Protein AF-A8WJY7-F1 (afdb_monomer_lite)

Foldseek 3Di:
DPPLDAAEFAWEDFQFPPDPDFTKGFLVVLLVVLQVQCVSVVNHDDNVPPVSVVSVVVQDPVDPFKTFIDGPVVSVVVCVVSVGDCVSYDYDYQPQQVVQLQCCLWQNQFRWDADPVRFIWAQLLRLLRNLCVLQQPQAQLPDDDAPPDPCLSVVLLVLSLVSSLVSVPDDSRMIGGPVVSVVSSVVSCVSGCPRNVDDDPLNCQQPSVGTQQDKDAPVNLVCRCVVSVFDDDDQLDPPVVDDCRIDRSLVSNLRSSLSSLCSSCVPPPDPSSLVSLLSNQSRSLSNDDPLCSVSSSVVSVCVSVVPPDDHDDPVVSPPPPDPVVVVVVVVVVVVVVVVVVVVVPDDDDDPVVVVVVVVVVVVVD

Structure (mmCIF, N/CA/C/O backbone):
data_AF-A8WJY7-F1
#
_entry.id   AF-A8WJY7-F1
#
loop_
_atom_site.group_PDB
_atom_site.id
_atom_site.type_symbol
_atom_site.label_atom_id
_atom_site.label_alt_id
_atom_site.label_comp_id
_atom_site.label_asym_id
_atom_site.label_entity_id
_atom_site.label_seq_id
_atom_site.pdbx_PDB_ins_code
_atom_site.Cartn_x
_atom_site.Cartn_y
_atom_site.Cartn_z
_atom_site.occupancy
_atom_site.B_iso_or_equiv
_atom_site.auth_seq_id
_atom_site.auth_comp_id
_atom_site.auth_asym_id
_atom_site.auth_atom_id
_atom_site.pdbx_PDB_model_num
ATOM 1 N N . MET A 1 1 ? -25.663 -19.794 33.553 1.00 38.78 1 MET A N 1
ATOM 2 C CA . MET A 1 1 ? -24.444 -19.077 33.130 1.00 38.78 1 MET A CA 1
ATOM 3 C C . MET A 1 1 ? -24.835 -18.116 32.029 1.00 38.78 1 MET A C 1
ATOM 5 O O . MET A 1 1 ? -25.273 -18.578 30.984 1.00 38.78 1 MET A O 1
ATOM 9 N N . ARG A 1 2 ? -24.767 -16.804 32.268 1.00 42.84 2 ARG A N 1
ATOM 10 C CA . ARG A 1 2 ? -24.723 -15.842 31.162 1.00 42.84 2 ARG A CA 1
ATOM 11 C C . ARG A 1 2 ? -23.282 -15.868 30.669 1.00 42.84 2 ARG A C 1
ATOM 13 O O . ARG A 1 2 ? -22.387 -15.645 31.474 1.00 42.84 2 ARG A O 1
ATOM 20 N N . TYR A 1 3 ? -23.063 -16.223 29.409 1.00 46.47 3 TYR A N 1
ATOM 21 C CA . TYR A 1 3 ? -21.778 -15.949 28.779 1.00 46.47 3 TYR A CA 1
ATOM 22 C C . TYR A 1 3 ? -21.653 -14.427 28.713 1.00 46.47 3 TYR A C 1
ATOM 24 O O . TYR A 1 3 ? -22.431 -13.778 28.012 1.00 46.47 3 TYR A O 1
ATOM 32 N N . GLU A 1 4 ? -20.742 -13.853 29.495 1.00 61.97 4 GLU A N 1
ATOM 33 C CA . GLU A 1 4 ? -20.313 -12.476 29.274 1.00 61.97 4 GLU A CA 1
ATOM 34 C C . GLU A 1 4 ? -19.690 -12.446 27.879 1.00 61.97 4 GLU A C 1
ATOM 36 O O . GLU A 1 4 ? -18.673 -13.085 27.620 1.00 61.97 4 GLU A O 1
ATOM 41 N N . SER A 1 5 ? -20.396 -11.828 26.935 1.00 70.38 5 SER A N 1
ATOM 42 C CA . SER A 1 5 ? -19.951 -11.771 25.546 1.00 70.38 5 SER A CA 1
ATOM 43 C C . SER A 1 5 ? -18.831 -10.744 25.477 1.00 70.38 5 SER A C 1
ATOM 45 O O . SER A 1 5 ? -19.055 -9.575 25.771 1.00 70.38 5 SER A O 1
ATOM 47 N N . GLN A 1 6 ? -17.616 -11.180 25.174 1.00 84.44 6 GLN A N 1
ATOM 48 C CA . GLN A 1 6 ? -16.480 -10.278 25.023 1.00 84.44 6 GLN A CA 1
ATOM 49 C C . GLN A 1 6 ? -16.642 -9.471 23.729 1.00 84.44 6 GLN A C 1
ATOM 51 O O . GLN A 1 6 ? -17.036 -10.030 22.703 1.00 84.44 6 GLN A O 1
ATOM 56 N N . ILE A 1 7 ? -16.386 -8.162 23.780 1.00 92.00 7 ILE A N 1
ATOM 57 C CA . ILE A 1 7 ? -16.504 -7.289 22.608 1.00 92.00 7 ILE A CA 1
ATOM 58 C C . ILE A 1 7 ? -15.144 -7.218 21.929 1.00 92.00 7 ILE A C 1
ATOM 60 O O . ILE A 1 7 ? -14.157 -6.807 22.536 1.00 92.00 7 ILE A O 1
ATOM 64 N N . TYR A 1 8 ? -15.095 -7.618 20.663 1.00 93.12 8 TYR A N 1
ATOM 65 C CA . TYR A 1 8 ? -13.870 -7.611 19.874 1.00 93.12 8 TYR A CA 1
ATOM 66 C C . TYR A 1 8 ? -13.799 -6.364 19.006 1.00 93.12 8 TYR A C 1
ATOM 68 O O . TYR A 1 8 ? -14.781 -5.985 18.369 1.00 93.12 8 TYR A O 1
ATOM 76 N N . VAL A 1 9 ? -12.621 -5.752 18.970 1.00 95.12 9 VAL A N 1
ATOM 77 C CA . VAL A 1 9 ? -12.321 -4.584 18.144 1.00 95.12 9 VAL A CA 1
ATOM 78 C C . VAL A 1 9 ? -11.095 -4.924 17.329 1.00 95.12 9 VAL A C 1
ATOM 80 O O . VAL A 1 9 ? -10.050 -5.255 17.887 1.00 95.12 9 VAL A O 1
ATOM 83 N N . ARG A 1 10 ? -11.220 -4.903 16.008 1.00 95.06 10 ARG A N 1
ATOM 84 C CA . ARG A 1 10 ? -10.067 -5.166 15.152 1.00 95.06 10 ARG A CA 1
ATOM 85 C C . ARG A 1 10 ? -9.176 -3.932 15.082 1.00 95.06 10 ARG A C 1
ATOM 87 O O . ARG A 1 10 ? -9.652 -2.801 15.127 1.00 95.06 10 ARG A O 1
ATOM 94 N N . SER A 1 11 ? -7.882 -4.171 14.970 1.00 95.31 11 SER A N 1
ATOM 95 C CA . SER A 1 11 ? -6.856 -3.154 14.818 1.00 95.31 11 SER A CA 1
ATOM 96 C C . SER A 1 11 ? -6.040 -3.443 13.570 1.00 95.31 11 SER A C 1
ATOM 98 O O . SER A 1 11 ? -5.694 -4.585 13.271 1.00 95.31 11 SER A O 1
ATOM 100 N N . ILE A 1 12 ? -5.757 -2.388 12.827 1.00 94.44 12 ILE A N 1
ATOM 101 C CA . ILE A 1 12 ? -5.074 -2.441 11.545 1.00 94.44 12 ILE A CA 1
ATOM 102 C C . ILE A 1 12 ? -3.626 -2.040 11.792 1.00 94.44 12 ILE A C 1
ATOM 104 O O . ILE A 1 12 ? -3.402 -0.963 12.353 1.00 94.44 12 ILE A O 1
ATOM 108 N N . PRO A 1 13 ? -2.645 -2.856 11.391 1.00 91.44 13 PRO A N 1
ATOM 109 C CA . PRO A 1 13 ? -1.246 -2.473 11.476 1.00 91.44 13 PRO A CA 1
ATOM 110 C C . PRO A 1 13 ? -0.954 -1.161 10.749 1.00 91.44 13 PRO A C 1
ATOM 112 O O . PRO A 1 13 ? -1.630 -0.792 9.786 1.00 91.44 13 PRO A O 1
ATOM 115 N N . ALA A 1 14 ? 0.065 -0.442 11.212 1.00 87.19 14 ALA A N 1
ATOM 116 C CA . ALA A 1 14 ? 0.508 0.767 10.539 1.00 87.19 14 ALA A CA 1
ATOM 117 C C . ALA A 1 14 ? 0.949 0.480 9.093 1.00 87.19 14 ALA A C 1
ATOM 119 O O . ALA A 1 14 ? 1.501 -0.578 8.789 1.00 87.19 14 ALA A O 1
ATOM 120 N N . ALA A 1 15 ? 0.730 1.461 8.216 1.00 84.19 15 ALA A N 1
ATOM 121 C CA . ALA A 1 15 ? 1.002 1.351 6.785 1.00 84.19 15 ALA A CA 1
ATOM 122 C C . ALA A 1 15 ? 2.447 0.933 6.442 1.00 84.19 15 ALA A C 1
ATOM 124 O O . ALA A 1 15 ? 2.620 0.053 5.592 1.00 84.19 15 ALA A O 1
ATOM 125 N N . PRO A 1 16 ? 3.501 1.514 7.060 1.00 85.31 16 PRO A N 1
ATOM 126 C CA . PRO A 1 16 ? 4.849 1.175 6.656 1.00 85.31 16 PRO A CA 1
ATOM 127 C C . PRO A 1 16 ? 5.277 -0.186 7.222 1.00 85.31 16 PRO A C 1
ATOM 129 O O . PRO A 1 16 ? 5.144 -0.470 8.418 1.00 85.31 16 PRO A O 1
ATOM 132 N N . ALA A 1 17 ? 5.857 -1.010 6.350 1.00 80.19 17 ALA A N 1
ATOM 133 C CA . ALA A 1 17 ? 6.407 -2.316 6.675 1.00 80.19 17 ALA A CA 1
ATOM 134 C C . ALA A 1 17 ? 7.438 -2.220 7.802 1.00 80.19 17 ALA A C 1
ATOM 136 O O . ALA A 1 17 ? 8.261 -1.305 7.816 1.00 80.19 17 ALA A O 1
ATOM 137 N N . CYS A 1 18 ? 7.443 -3.227 8.678 1.00 72.38 18 CYS A N 1
ATOM 138 C CA . CYS A 1 18 ? 8.463 -3.416 9.716 1.00 72.38 18 CYS A CA 1
ATOM 139 C C . CYS A 1 18 ? 8.630 -2.225 10.670 1.00 72.38 18 CYS A C 1
ATOM 141 O O . CYS A 1 18 ? 9.711 -2.016 11.216 1.00 72.38 18 CYS A O 1
ATOM 143 N N . THR A 1 19 ? 7.560 -1.460 10.888 1.00 78.69 19 THR A N 1
ATOM 144 C CA . THR A 1 19 ? 7.549 -0.371 11.864 1.00 78.69 19 THR A CA 1
ATOM 145 C C . THR A 1 19 ? 6.924 -0.800 13.183 1.00 78.69 19 THR A C 1
ATOM 147 O O . THR A 1 19 ? 6.103 -1.711 13.234 1.00 78.69 19 THR A O 1
ATOM 150 N N . ASN A 1 20 ? 7.307 -0.099 14.251 1.00 77.94 20 ASN A N 1
ATOM 151 C CA . ASN A 1 20 ? 6.684 -0.208 15.573 1.00 77.94 20 ASN A CA 1
ATOM 152 C C . ASN A 1 20 ? 5.628 0.891 15.785 1.00 77.94 20 ASN A C 1
ATOM 154 O O . ASN A 1 20 ? 5.368 1.286 16.920 1.00 77.94 20 ASN A O 1
ATOM 158 N N . LEU A 1 21 ? 5.097 1.460 14.698 1.00 86.50 21 LEU A N 1
ATOM 159 C CA . LEU A 1 21 ? 4.038 2.459 14.778 1.00 86.50 21 LEU A CA 1
ATOM 160 C C . LEU A 1 21 ? 2.753 1.808 15.301 1.00 86.50 21 LEU A C 1
ATOM 162 O O . LEU A 1 21 ? 2.506 0.627 15.064 1.00 86.50 21 LEU A O 1
ATOM 166 N N . GLU A 1 22 ? 1.943 2.587 16.019 1.00 90.44 22 GLU A N 1
ATOM 167 C CA . GLU A 1 22 ? 0.709 2.078 16.617 1.00 90.44 22 GLU A CA 1
ATOM 168 C C . GLU A 1 22 ? -0.281 1.585 15.556 1.00 90.44 22 GLU A C 1
ATOM 170 O O . GLU A 1 22 ? -0.488 2.225 14.519 1.00 90.44 22 GLU A O 1
ATOM 175 N N . ASN A 1 23 ? -0.955 0.476 15.870 1.00 93.81 23 ASN A N 1
ATOM 176 C CA . ASN A 1 23 ? -2.109 0.028 15.103 1.00 93.81 23 ASN A CA 1
ATOM 177 C C . ASN A 1 23 ? -3.239 1.066 15.170 1.00 93.81 23 ASN A C 1
ATOM 179 O O . ASN A 1 23 ? -3.301 1.923 16.058 1.00 93.81 23 ASN A O 1
ATOM 183 N N . ARG A 1 24 ? -4.169 0.957 14.225 1.00 94.81 24 ARG A N 1
ATOM 184 C CA . ARG A 1 24 ? -5.273 1.897 14.045 1.00 94.81 24 ARG A CA 1
ATOM 185 C C . ARG A 1 24 ? -6.622 1.203 14.136 1.00 94.81 24 ARG A C 1
ATOM 187 O O . ARG A 1 24 ? -6.748 0.039 13.772 1.00 94.81 24 ARG A O 1
ATOM 194 N N . ILE A 1 25 ? -7.635 1.932 14.587 1.00 96.81 25 ILE A N 1
ATOM 195 C CA . ILE A 1 25 ? -9.028 1.474 14.657 1.00 96.81 25 ILE A CA 1
ATOM 196 C C . ILE A 1 25 ? -9.895 2.470 13.887 1.00 96.81 25 ILE A C 1
ATOM 198 O O . ILE A 1 25 ? -9.690 3.683 13.996 1.00 96.81 25 ILE A O 1
ATOM 202 N N . PHE A 1 26 ? -10.855 1.983 13.097 1.00 97.06 26 PHE A N 1
ATOM 203 C CA . PHE A 1 26 ? -11.777 2.863 12.379 1.00 97.06 26 PHE A CA 1
ATOM 204 C C . PHE A 1 26 ? -12.662 3.637 13.345 1.00 97.06 26 PHE A C 1
ATOM 206 O O . PHE A 1 26 ? -13.231 3.078 14.282 1.00 97.06 26 PHE A O 1
ATOM 213 N N . THR A 1 27 ? -12.835 4.929 13.087 1.00 96.88 27 THR A N 1
ATOM 214 C CA . THR A 1 27 ? -13.661 5.773 13.957 1.00 96.88 27 THR A CA 1
ATOM 215 C C . THR A 1 27 ? -15.122 5.338 13.979 1.00 96.88 27 THR A C 1
ATOM 217 O O . THR A 1 27 ? -15.779 5.430 15.010 1.00 96.88 27 THR A O 1
ATOM 220 N N . GLU A 1 28 ? -15.628 4.816 12.867 1.00 95.19 28 GLU A N 1
ATOM 221 C CA . GLU A 1 28 ? -16.980 4.293 12.723 1.00 95.19 28 GLU A CA 1
ATOM 222 C C . GLU A 1 28 ? -17.195 3.077 13.628 1.00 95.19 28 GLU A C 1
ATOM 224 O O . GLU A 1 28 ? -18.189 3.029 14.349 1.00 95.19 28 GLU A O 1
ATOM 229 N N . GLU A 1 29 ? -16.223 2.162 13.689 1.00 95.31 29 GLU A N 1
ATOM 230 C CA . GLU A 1 29 ? -16.266 1.018 14.606 1.00 95.31 29 GLU A CA 1
ATOM 231 C C . GLU A 1 29 ? -16.254 1.501 16.059 1.00 95.31 29 GLU A C 1
ATOM 233 O O . GLU A 1 29 ? -17.074 1.063 16.863 1.00 95.31 29 GLU A O 1
ATOM 238 N N . VAL A 1 30 ? -15.396 2.469 16.401 1.00 96.38 30 VAL A N 1
ATOM 239 C CA . VAL A 1 30 ? -15.356 3.059 17.752 1.00 96.38 30 VAL A CA 1
ATOM 240 C C . VAL A 1 30 ? -16.718 3.640 18.147 1.00 96.38 30 VAL A C 1
ATOM 242 O O . VAL A 1 30 ? -17.209 3.384 19.249 1.00 96.38 30 VAL A O 1
ATOM 245 N N . LEU A 1 31 ? -17.359 4.387 17.243 1.00 95.44 31 LEU A N 1
ATOM 246 C CA . LEU A 1 31 ? -18.683 4.976 17.462 1.00 95.44 31 LEU A CA 1
ATOM 247 C C . LEU A 1 31 ? -19.788 3.925 17.640 1.00 95.44 31 LEU A C 1
ATOM 249 O O . LEU A 1 31 ? -20.762 4.193 18.347 1.00 95.44 31 LEU A O 1
ATOM 253 N N . GLU A 1 32 ? -19.659 2.759 17.010 1.00 94.12 32 GLU A N 1
ATOM 254 C CA . GLU A 1 32 ? -20.581 1.629 17.166 1.00 94.12 32 GLU A CA 1
ATOM 255 C C . GLU A 1 32 ? -20.339 0.860 18.469 1.00 94.12 32 GLU A C 1
ATOM 257 O O . GLU A 1 32 ? -21.288 0.481 19.158 1.00 94.12 32 GLU A O 1
ATOM 262 N N . ILE A 1 33 ? -19.075 0.672 18.847 1.00 94.44 33 ILE A N 1
ATOM 263 C CA . ILE A 1 33 ? -18.667 -0.117 20.013 1.00 94.44 33 ILE A CA 1
ATOM 264 C C . ILE A 1 33 ? -19.032 0.581 21.326 1.00 94.44 33 ILE A C 1
ATOM 266 O O . ILE A 1 33 ? -19.508 -0.081 22.250 1.00 94.44 33 ILE A O 1
ATOM 270 N N . ILE A 1 34 ? -18.858 1.904 21.423 1.00 95.75 34 ILE A N 1
ATOM 271 C CA . ILE A 1 34 ? -19.080 2.661 22.669 1.00 95.75 34 ILE A CA 1
ATOM 272 C C . ILE A 1 34 ? -20.472 2.385 23.283 1.00 95.75 34 ILE A C 1
ATOM 274 O O . ILE A 1 34 ? -20.529 1.938 24.435 1.00 95.75 34 ILE A O 1
ATOM 278 N N . PRO A 1 35 ? -21.605 2.571 22.568 1.00 95.25 35 PRO A N 1
ATOM 279 C CA . PRO A 1 35 ? -22.928 2.277 23.123 1.00 95.25 35 PRO A CA 1
ATOM 280 C C . PRO A 1 35 ? -23.131 0.805 23.508 1.00 95.25 35 PRO A C 1
ATOM 282 O O . PRO A 1 35 ? -23.858 0.514 24.462 1.00 95.25 35 PRO A O 1
ATOM 285 N N . ILE A 1 36 ? -22.508 -0.126 22.777 1.00 94.19 36 ILE A N 1
ATOM 286 C CA . ILE A 1 36 ? -22.629 -1.569 23.020 1.00 94.19 36 ILE A CA 1
ATOM 287 C C . ILE A 1 36 ? -21.948 -1.935 24.343 1.00 94.19 36 ILE A C 1
ATOM 289 O O . ILE A 1 36 ? -22.575 -2.563 25.201 1.00 94.19 36 ILE A O 1
ATOM 293 N N . VAL A 1 37 ? -20.705 -1.487 24.547 1.00 94.88 37 VAL A N 1
ATOM 294 C CA . VAL A 1 37 ? -19.934 -1.775 25.768 1.00 94.88 37 VAL A CA 1
ATOM 295 C C . VAL A 1 37 ? -20.595 -1.138 26.989 1.00 94.88 37 VAL A C 1
ATOM 297 O O . VAL A 1 37 ? -20.756 -1.786 28.021 1.00 94.88 37 VAL A O 1
ATOM 300 N N . LEU A 1 38 ? -21.060 0.107 26.868 1.00 95.31 38 LEU A N 1
ATOM 301 C CA . LEU A 1 38 ? -21.755 0.811 27.949 1.00 95.31 38 LEU A CA 1
ATOM 302 C C . LEU A 1 38 ? -23.056 0.113 28.366 1.00 95.31 38 LEU A C 1
ATOM 304 O O . LEU A 1 38 ? -23.381 0.052 29.553 1.00 95.31 38 LEU A O 1
ATOM 308 N N . ARG A 1 39 ? -23.788 -0.478 27.412 1.00 94.31 39 ARG A N 1
ATOM 309 C CA . ARG A 1 39 ? -24.965 -1.304 27.711 1.00 94.31 39 ARG A CA 1
ATOM 310 C C . ARG A 1 39 ? -24.585 -2.575 28.472 1.00 94.31 39 ARG A C 1
ATOM 312 O O . ARG A 1 39 ? -25.278 -2.925 29.424 1.00 94.31 39 ARG A O 1
ATOM 319 N N . GLN A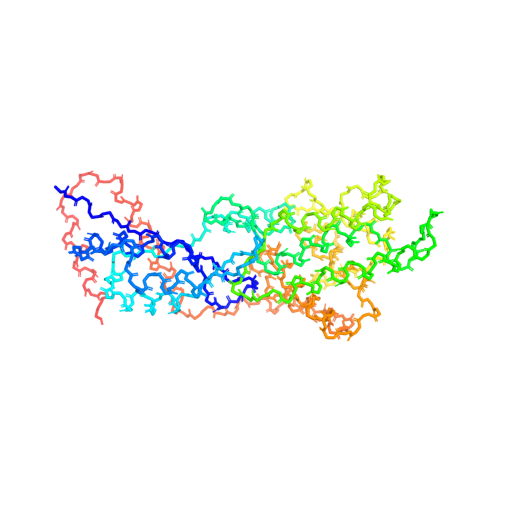 1 40 ? -23.496 -3.239 28.086 1.00 92.62 40 GLN A N 1
ATOM 320 C CA . GLN A 1 40 ? -22.982 -4.422 28.785 1.00 92.62 40 GLN A CA 1
ATOM 321 C C . GLN A 1 40 ? -22.487 -4.099 30.202 1.00 92.62 40 GLN A C 1
ATOM 323 O O . GLN A 1 40 ? -22.704 -4.889 31.117 1.00 92.62 40 GLN A O 1
ATOM 328 N N . GLN A 1 41 ? -21.898 -2.918 30.397 1.00 93.81 41 GLN A N 1
ATOM 329 C CA . GLN A 1 41 ? -21.464 -2.399 31.696 1.00 93.81 41 GLN A CA 1
ATOM 330 C C . GLN A 1 41 ? -22.631 -1.980 32.615 1.00 93.81 41 GLN A C 1
ATOM 332 O O . GLN A 1 41 ? -22.434 -1.749 33.806 1.00 93.81 41 GLN A O 1
ATOM 337 N N . GLY A 1 42 ? -23.857 -1.885 32.091 1.00 94.62 42 GLY A N 1
ATOM 338 C CA . GLY A 1 42 ? -25.026 -1.440 32.855 1.00 94.62 42 GLY A CA 1
ATOM 339 C C . GLY A 1 42 ? -25.177 0.082 32.947 1.00 94.62 42 GLY A C 1
ATOM 340 O O . GLY A 1 42 ? -26.006 0.563 33.716 1.00 94.62 42 GLY A O 1
ATOM 341 N N . THR A 1 43 ? -24.433 0.841 32.141 1.00 94.75 43 THR A N 1
ATOM 342 C CA . THR A 1 43 ? -24.492 2.309 32.052 1.00 94.75 43 THR A CA 1
ATOM 343 C C . THR A 1 43 ? -24.852 2.757 30.628 1.00 94.75 43 THR A C 1
ATOM 345 O O . THR A 1 43 ? -24.058 3.447 29.989 1.00 94.75 43 THR A O 1
ATOM 348 N N . PRO A 1 44 ? -26.007 2.337 30.071 1.00 95.19 44 PRO A N 1
ATOM 349 C CA . PRO A 1 44 ? -26.344 2.610 28.678 1.00 95.19 44 PRO A CA 1
ATOM 350 C C . PRO A 1 44 ? -26.504 4.112 28.418 1.00 95.19 44 PRO A C 1
ATOM 352 O O . PRO A 1 44 ? -27.087 4.841 29.219 1.00 95.19 44 PRO A O 1
ATOM 355 N N . ILE A 1 45 ? -26.050 4.550 27.246 1.00 94.19 45 ILE A N 1
ATOM 356 C CA . ILE A 1 45 ? -26.269 5.905 26.733 1.00 94.19 45 ILE A CA 1
ATOM 357 C C . ILE A 1 45 ? -27.267 5.883 25.574 1.00 94.19 45 ILE A C 1
ATOM 359 O O . ILE A 1 45 ? -27.461 4.852 24.928 1.00 94.19 45 ILE A O 1
ATOM 363 N N . SER A 1 46 ? -27.908 7.023 25.313 1.00 90.81 46 SER A N 1
ATOM 364 C CA . SER A 1 46 ? -28.726 7.198 24.107 1.00 90.81 46 SER A CA 1
ATOM 365 C C . SER A 1 46 ? -27.855 7.524 22.893 1.00 90.81 46 SER A C 1
ATOM 367 O O . SER A 1 46 ? -26.775 8.094 23.036 1.00 90.81 46 SER A O 1
ATOM 369 N N . ASP A 1 47 ? -28.354 7.250 21.688 1.00 83.25 47 ASP A N 1
ATOM 370 C CA . ASP A 1 47 ? -27.641 7.593 20.448 1.00 83.25 47 ASP A CA 1
ATOM 371 C C . ASP A 1 47 ? -27.418 9.109 20.296 1.00 83.25 47 ASP A C 1
ATOM 373 O O . ASP A 1 47 ? -26.449 9.545 19.675 1.00 83.25 47 ASP A O 1
ATOM 377 N N . ASN A 1 48 ? -28.270 9.924 20.924 1.00 87.31 48 ASN A N 1
ATOM 378 C CA . ASN A 1 48 ? -28.175 11.385 20.946 1.00 87.31 48 ASN A CA 1
ATOM 379 C C . ASN A 1 48 ? -27.296 11.919 22.089 1.00 87.31 48 ASN A C 1
ATOM 381 O O . ASN A 1 48 ? -27.334 13.113 22.381 1.00 87.31 48 ASN A O 1
ATOM 385 N N . HIS A 1 49 ? -26.518 11.061 22.755 1.00 94.00 49 HIS A N 1
ATOM 386 C CA . HIS A 1 49 ? -25.605 11.491 23.807 1.00 94.00 49 HIS A CA 1
ATOM 387 C C . HIS A 1 49 ? -24.633 12.556 23.279 1.00 94.00 49 HIS A C 1
ATOM 389 O O . HIS A 1 49 ? -23.957 12.349 22.270 1.00 94.00 49 HIS A O 1
ATOM 395 N N . GLU A 1 50 ? -24.540 13.691 23.976 1.00 95.12 50 GLU A N 1
ATOM 396 C CA . GLU A 1 50 ? -23.830 14.887 23.505 1.00 95.12 50 GLU A CA 1
ATOM 397 C C . GLU A 1 50 ? -22.378 14.589 23.105 1.00 95.12 50 GLU A C 1
ATOM 399 O O . GLU A 1 50 ? -21.929 14.988 22.032 1.00 95.12 50 GLU A O 1
ATOM 404 N N . LEU A 1 51 ? -21.650 13.834 23.936 1.00 93.62 51 LEU A N 1
ATOM 405 C CA . LEU A 1 51 ? -20.257 13.475 23.657 1.00 93.62 51 LEU A CA 1
ATOM 406 C C . LEU A 1 51 ? -20.120 12.591 22.409 1.00 93.62 51 LEU A C 1
ATOM 408 O O . LEU A 1 51 ? -19.197 12.778 21.621 1.00 93.62 51 LEU A O 1
ATOM 412 N N . LEU A 1 52 ? -21.063 11.668 22.194 1.00 94.62 52 LEU A N 1
ATOM 413 C CA . LEU A 1 52 ? -21.050 10.784 21.030 1.00 94.62 52 LEU A CA 1
ATOM 414 C C . LEU A 1 52 ? -21.317 11.581 19.746 1.00 94.62 52 LEU A C 1
ATOM 416 O O . LEU A 1 52 ? -20.662 11.364 18.730 1.00 94.62 52 LEU A O 1
ATOM 420 N N . GLN A 1 53 ? -22.226 12.557 19.807 1.00 95.00 53 GLN A N 1
ATOM 421 C CA . GLN A 1 53 ? -22.506 13.465 18.693 1.00 95.00 53 GLN A CA 1
ATOM 422 C C . GLN A 1 53 ? -21.322 14.391 18.388 1.00 95.00 53 GLN A C 1
ATOM 424 O O . GLN A 1 53 ? -21.008 14.616 17.219 1.00 95.00 53 GLN A O 1
ATOM 429 N N . LYS A 1 54 ? -20.608 14.870 19.416 1.00 95.12 54 LYS A N 1
ATOM 430 C CA . LYS A 1 54 ? -19.361 15.631 19.233 1.00 95.12 54 LYS A CA 1
ATOM 431 C C . LYS A 1 54 ? -18.295 14.804 18.518 1.00 95.12 54 LYS A C 1
ATOM 433 O O . LYS A 1 54 ? -17.705 15.311 17.570 1.00 95.12 54 LYS A O 1
ATOM 438 N N . LEU A 1 55 ? -18.094 13.542 18.908 1.00 95.38 55 LEU A N 1
ATOM 439 C CA . LEU A 1 55 ? -17.153 12.648 18.222 1.00 95.38 55 LEU A CA 1
ATOM 440 C C . LEU A 1 55 ? -17.565 12.381 16.770 1.00 95.38 55 LEU A C 1
ATOM 442 O O . LEU A 1 55 ? -16.735 12.517 15.876 1.00 95.38 55 LEU A O 1
ATOM 446 N N . ARG A 1 56 ? -18.852 12.100 16.508 1.00 94.75 56 ARG A N 1
ATOM 447 C CA . ARG A 1 56 ? -19.380 11.957 15.136 1.00 94.75 56 ARG A CA 1
ATOM 448 C C . ARG A 1 56 ? -19.100 13.190 14.279 1.00 94.75 56 ARG A C 1
ATOM 450 O O . ARG A 1 56 ? -18.718 13.055 13.122 1.00 94.75 56 ARG A O 1
ATOM 457 N N . GLY A 1 57 ? -19.297 14.384 14.835 1.00 94.00 57 GLY A N 1
ATOM 458 C CA . GLY A 1 57 ? -18.997 15.639 14.150 1.00 94.00 57 GLY A CA 1
ATOM 459 C C . GLY A 1 57 ? -17.500 15.836 13.908 1.00 94.00 57 GLY A C 1
ATOM 460 O O . GLY A 1 57 ? -17.110 16.211 12.808 1.00 94.00 57 GLY A O 1
ATOM 461 N N . PHE A 1 58 ? -16.670 15.550 14.914 1.00 93.38 58 PHE A N 1
ATOM 462 C CA . PHE A 1 58 ? -15.218 15.728 14.865 1.00 93.38 58 PHE A CA 1
ATOM 463 C C . PHE A 1 58 ? -14.531 14.775 13.877 1.00 93.38 58 PHE A C 1
ATOM 465 O O . PHE A 1 58 ? -13.612 15.181 13.173 1.00 93.38 58 PHE A O 1
ATOM 472 N N . TRP A 1 59 ? -14.990 13.525 13.789 1.00 95.12 59 TRP A N 1
ATOM 473 C CA . TRP A 1 59 ? -14.409 12.510 12.905 1.00 95.12 59 TRP A CA 1
ATOM 474 C C . TRP A 1 59 ? -14.960 12.513 11.479 1.00 95.12 59 TRP A C 1
ATOM 476 O O . TRP A 1 59 ? -14.493 11.741 10.644 1.00 95.12 59 TRP A O 1
ATOM 486 N N . LYS A 1 60 ? -15.916 13.390 11.164 1.00 91.38 60 LYS A N 1
ATOM 487 C CA . LYS A 1 60 ? -16.476 13.503 9.817 1.00 91.38 60 LYS A CA 1
ATOM 488 C C . LYS A 1 60 ? -15.459 14.130 8.854 1.00 91.38 60 LYS A C 1
ATOM 490 O O . LYS A 1 60 ? -15.152 15.311 8.961 1.00 91.38 60 LYS A O 1
ATOM 495 N N . ILE A 1 61 ? -15.009 13.363 7.859 1.00 85.88 61 ILE A N 1
ATOM 496 C CA . ILE A 1 61 ? -14.009 13.815 6.869 1.00 85.88 61 ILE A CA 1
ATOM 497 C C . ILE A 1 61 ? -14.628 14.706 5.777 1.00 85.88 61 ILE A C 1
ATOM 499 O O . ILE A 1 61 ? -13.970 15.588 5.235 1.00 85.88 61 ILE A O 1
ATOM 503 N N . GLY A 1 62 ? -15.906 14.495 5.440 1.00 86.06 62 GLY A N 1
ATOM 504 C CA . GLY A 1 62 ? -16.589 15.240 4.370 1.00 86.06 62 GLY A CA 1
ATOM 505 C C . GLY A 1 62 ? -16.125 14.887 2.950 1.00 86.06 62 GLY A C 1
ATOM 506 O O . GLY A 1 62 ? -16.472 15.599 2.011 1.00 86.06 62 GLY A O 1
ATOM 507 N N . VAL A 1 63 ? -15.355 13.805 2.794 1.00 90.19 63 VAL A N 1
ATOM 508 C CA . VAL A 1 63 ? -14.823 13.321 1.516 1.00 90.19 63 VAL A CA 1
ATOM 509 C C . VAL A 1 63 ? -15.168 11.841 1.356 1.00 90.19 63 VAL A C 1
ATOM 511 O O . VAL A 1 63 ? -14.641 11.002 2.079 1.00 90.19 63 VAL A O 1
ATOM 514 N N . ASP A 1 64 ? -16.023 11.518 0.384 1.00 90.56 64 ASP A N 1
ATOM 515 C CA . ASP A 1 64 ? -16.669 10.196 0.250 1.00 90.56 64 ASP A CA 1
ATOM 516 C C . ASP A 1 64 ? -15.724 9.017 -0.039 1.00 90.56 64 ASP A C 1
ATOM 518 O O . ASP A 1 64 ? -16.132 7.861 0.036 1.00 90.56 64 ASP A O 1
ATOM 522 N N . HIS A 1 65 ? -14.479 9.280 -0.438 1.00 94.31 65 HIS A N 1
ATOM 523 C CA . HIS A 1 65 ? -13.500 8.237 -0.756 1.00 94.31 65 H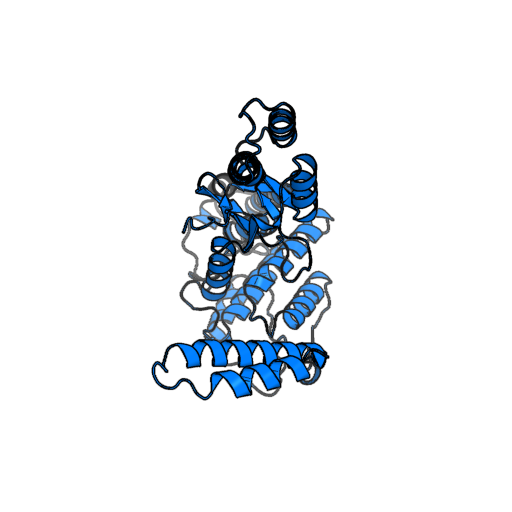IS A CA 1
ATOM 524 C C . HIS A 1 65 ? -12.463 8.024 0.350 1.00 94.31 65 HIS A C 1
ATOM 526 O O . HIS A 1 65 ? -11.533 7.241 0.140 1.00 94.31 65 HIS A O 1
ATOM 532 N N . LEU A 1 66 ? -12.601 8.719 1.482 1.00 96.38 66 LEU A N 1
ATOM 533 C CA . LEU A 1 66 ? -11.691 8.627 2.614 1.00 96.38 66 LEU A CA 1
ATOM 534 C C . LEU A 1 66 ? -12.388 8.037 3.840 1.00 96.38 66 LEU A C 1
ATOM 536 O O . LEU A 1 66 ? -13.547 8.337 4.112 1.00 96.38 66 LEU A O 1
ATOM 540 N N . TYR A 1 67 ? -11.640 7.244 4.599 1.00 96.19 67 TYR A N 1
ATOM 541 C CA . TYR A 1 67 ? -12.103 6.579 5.817 1.00 96.19 67 TYR A CA 1
ATOM 542 C C . TYR A 1 67 ? -11.197 6.965 6.975 1.00 96.19 67 TYR A C 1
ATOM 544 O O . TYR A 1 67 ? -9.976 6.914 6.825 1.00 96.19 67 TYR A O 1
ATOM 552 N N . ASN A 1 68 ? -11.777 7.362 8.107 1.00 96.31 68 ASN A N 1
ATOM 553 C CA . ASN A 1 68 ? -11.013 7.889 9.231 1.00 96.31 68 ASN A CA 1
ATOM 554 C C . ASN A 1 68 ? -10.671 6.785 10.229 1.00 96.31 68 ASN A C 1
ATOM 556 O O . ASN A 1 68 ? -11.428 5.840 10.453 1.00 96.31 68 ASN A O 1
ATOM 560 N N . SER A 1 69 ? -9.530 6.930 10.879 1.00 96.31 69 SER A N 1
ATOM 561 C CA . SER A 1 69 ? -9.100 6.023 11.930 1.00 96.31 69 SER A CA 1
ATOM 562 C C . SER A 1 69 ? -8.323 6.770 13.002 1.00 96.31 69 SER A C 1
ATOM 564 O O . SER A 1 69 ? -7.774 7.847 12.761 1.00 96.31 69 SER A O 1
ATOM 566 N N . ILE A 1 70 ? -8.222 6.172 14.177 1.00 96.62 70 ILE A N 1
ATOM 567 C CA . ILE A 1 70 ? -7.458 6.688 15.317 1.00 96.62 70 ILE A CA 1
ATOM 568 C C . ILE A 1 70 ? -6.440 5.650 15.780 1.00 96.62 70 ILE A C 1
ATOM 570 O O . ILE A 1 70 ? -6.590 4.465 15.477 1.00 96.62 70 ILE A O 1
ATOM 574 N N . THR A 1 71 ? -5.392 6.081 16.474 1.00 96.19 71 THR A N 1
ATOM 575 C CA . THR A 1 71 ? -4.408 5.160 17.058 1.00 96.19 71 THR A CA 1
ATOM 576 C C . THR A 1 71 ? -4.986 4.420 18.268 1.00 96.19 71 THR A C 1
ATOM 578 O O . THR A 1 71 ? -6.043 4.784 18.793 1.00 96.19 71 THR A O 1
ATOM 581 N N . LEU A 1 72 ? -4.294 3.377 18.738 1.00 95.44 72 LEU A N 1
ATOM 582 C CA . LEU A 1 72 ? -4.685 2.683 19.969 1.00 95.44 72 LEU A CA 1
ATOM 583 C C . LEU A 1 72 ? -4.664 3.619 21.184 1.00 95.44 72 LEU A C 1
ATOM 585 O O . LEU A 1 72 ? -5.593 3.584 21.988 1.00 95.44 72 LEU A O 1
ATOM 589 N N . THR A 1 73 ? -3.669 4.504 21.281 1.00 96.38 73 THR A N 1
ATOM 590 C CA . THR A 1 73 ? -3.604 5.514 22.347 1.00 96.38 73 THR A CA 1
ATOM 591 C C . THR A 1 73 ? -4.810 6.460 22.314 1.00 96.38 73 THR A C 1
ATOM 593 O O . THR A 1 73 ? -5.431 6.718 23.347 1.00 96.38 73 THR A O 1
ATOM 596 N N . GLU A 1 74 ? -5.192 6.961 21.137 1.00 97.12 74 GLU A N 1
ATOM 597 C CA . GLU A 1 74 ? -6.386 7.805 20.983 1.00 97.12 74 GLU A CA 1
ATOM 598 C C . GLU A 1 74 ? -7.673 7.036 21.328 1.00 97.12 74 GLU A C 1
ATOM 600 O O . GLU A 1 74 ? -8.575 7.579 21.967 1.00 97.12 74 GLU A O 1
ATOM 605 N N . PHE A 1 75 ? -7.757 5.757 20.953 1.00 97.56 75 PHE A N 1
ATOM 606 C CA . PHE A 1 75 ? -8.886 4.901 21.307 1.00 97.56 75 PHE A CA 1
ATOM 607 C C . PHE A 1 75 ? -9.015 4.718 22.822 1.00 97.56 75 PHE A C 1
ATOM 609 O O . PHE A 1 75 ? -10.109 4.878 23.361 1.00 97.56 75 PHE A O 1
ATOM 616 N N . GLU A 1 76 ? -7.917 4.457 23.533 1.00 97.19 76 GLU A N 1
ATOM 617 C CA . GLU A 1 76 ? -7.933 4.349 24.994 1.00 97.19 76 GLU A CA 1
ATOM 618 C C . GLU A 1 76 ? -8.427 5.628 25.673 1.00 97.19 76 GLU A C 1
ATOM 620 O O . GLU A 1 76 ? -9.246 5.549 26.589 1.00 97.19 76 GLU A O 1
ATOM 625 N N . GLN A 1 77 ? -7.993 6.796 25.190 1.00 97.69 77 GLN A N 1
ATOM 626 C CA . GLN A 1 77 ? -8.469 8.089 25.688 1.00 97.69 77 GLN A CA 1
ATOM 627 C C . GLN A 1 77 ? -9.978 8.245 25.486 1.00 97.69 77 GLN A C 1
ATOM 629 O O . GLN A 1 77 ? -10.679 8.724 26.377 1.00 97.69 77 GLN A O 1
ATOM 634 N N . VAL A 1 78 ? -10.503 7.807 24.338 1.00 97.56 78 VAL A N 1
ATOM 635 C CA . VAL A 1 78 ? -11.948 7.791 24.090 1.00 97.56 78 VAL A CA 1
ATOM 636 C C . VAL A 1 78 ? -12.658 6.869 25.082 1.00 97.56 78 VAL A C 1
ATOM 638 O O . VAL A 1 78 ? -13.668 7.272 25.651 1.00 97.56 78 VAL A O 1
ATOM 641 N N . LEU A 1 79 ? -12.138 5.668 25.350 1.00 97.06 79 LEU A N 1
ATOM 642 C CA . LEU A 1 79 ? -12.732 4.765 26.344 1.00 97.06 79 LEU A CA 1
ATOM 643 C C . LEU A 1 79 ? -12.766 5.394 27.746 1.00 97.06 79 LEU A C 1
ATOM 645 O O . LEU A 1 79 ? -13.786 5.294 28.436 1.00 97.06 79 LEU A O 1
ATOM 649 N N . ASP A 1 80 ? -11.695 6.086 28.139 1.00 97.38 80 ASP A N 1
ATOM 650 C CA . ASP A 1 80 ? -11.605 6.786 29.424 1.00 97.38 80 ASP A CA 1
ATOM 651 C C . ASP A 1 80 ? -12.623 7.933 29.525 1.00 97.38 80 ASP A C 1
ATOM 653 O O . ASP A 1 80 ? -13.276 8.084 30.559 1.00 97.38 80 ASP A O 1
ATOM 657 N N . LEU A 1 81 ? -12.848 8.687 28.439 1.00 96.12 81 LEU A N 1
ATOM 658 C CA . LEU A 1 81 ? -13.854 9.758 28.387 1.00 96.12 81 LEU A CA 1
ATOM 659 C C . LEU A 1 81 ? -15.284 9.265 28.662 1.00 96.12 81 LEU A C 1
ATOM 661 O O . LEU A 1 81 ? -16.097 10.016 29.202 1.00 96.12 81 LEU A O 1
ATOM 665 N N . PHE A 1 82 ? -15.600 8.021 28.297 1.00 95.75 82 PHE A N 1
ATOM 666 C CA . PHE A 1 82 ? -16.904 7.404 28.560 1.00 95.75 82 PHE A CA 1
ATOM 667 C C . PHE A 1 82 ? -16.936 6.566 29.848 1.00 95.75 82 PHE A C 1
ATOM 669 O O . PHE A 1 82 ? -17.986 6.015 30.179 1.00 95.75 82 PHE A O 1
ATOM 676 N N . GLY A 1 83 ? -15.819 6.450 30.575 1.00 95.81 83 GLY A N 1
ATOM 677 C CA . GLY A 1 83 ? -15.723 5.588 31.756 1.00 95.81 83 GLY A CA 1
ATOM 678 C C . GLY A 1 83 ? -15.958 4.109 31.429 1.00 95.81 83 GLY A C 1
ATOM 679 O O . GLY A 1 83 ? -16.614 3.397 32.193 1.00 95.81 83 GLY A O 1
ATOM 680 N N . ILE A 1 84 ? -15.488 3.654 30.265 1.00 96.19 84 ILE A N 1
ATOM 681 C CA . ILE A 1 84 ? -15.645 2.269 29.820 1.00 96.19 84 ILE A CA 1
ATOM 682 C C . ILE A 1 84 ? -14.635 1.364 30.537 1.00 96.19 84 ILE A C 1
ATOM 684 O O . ILE A 1 84 ? -13.430 1.609 30.529 1.00 96.19 84 ILE A O 1
ATOM 688 N N . ASN A 1 85 ? -15.118 0.253 31.095 1.00 94.69 85 ASN A N 1
ATOM 689 C CA . ASN A 1 85 ? -14.279 -0.831 31.584 1.00 94.69 85 ASN A CA 1
ATOM 690 C C . ASN A 1 85 ? -13.584 -1.528 30.404 1.00 94.69 85 ASN A C 1
ATOM 692 O O . ASN A 1 85 ? -14.172 -2.371 29.722 1.00 94.69 85 ASN A O 1
ATOM 696 N N . LYS A 1 86 ? -12.301 -1.205 30.210 1.00 94.25 86 LYS A N 1
ATOM 697 C CA . LYS A 1 86 ? -11.449 -1.740 29.137 1.00 94.25 86 LYS A CA 1
ATOM 698 C C . LYS A 1 86 ? -11.358 -3.275 29.138 1.00 94.25 86 LYS A C 1
ATOM 700 O O . LYS A 1 86 ? -11.143 -3.855 28.084 1.00 94.25 86 LYS A O 1
ATOM 705 N N . GLN A 1 87 ? -11.598 -3.953 30.270 1.00 93.12 87 GLN A N 1
ATOM 706 C CA . GLN A 1 87 ? -11.588 -5.427 30.348 1.00 93.12 87 GLN A CA 1
ATOM 707 C C . GLN A 1 87 ? -12.721 -6.093 29.547 1.00 93.12 87 GLN A C 1
ATOM 709 O O . GLN A 1 87 ? -12.641 -7.281 29.241 1.00 93.12 87 GLN A O 1
ATOM 714 N N . LEU A 1 88 ? -13.771 -5.343 29.193 1.00 93.88 88 LEU A N 1
ATOM 715 C CA . LEU A 1 88 ? -14.871 -5.827 28.351 1.00 93.88 88 LEU A CA 1
ATOM 716 C C . LEU A 1 88 ? -14.511 -5.861 26.859 1.00 93.88 88 LEU A C 1
ATOM 718 O O . LEU A 1 88 ? -15.246 -6.446 26.062 1.00 93.88 88 LEU A O 1
ATOM 722 N N . ILE A 1 89 ? -13.396 -5.227 26.490 1.00 95.25 89 ILE A N 1
ATOM 723 C CA . ILE A 1 89 ? -12.938 -5.064 25.118 1.00 95.25 89 ILE A CA 1
ATOM 724 C C . ILE A 1 89 ? -11.700 -5.933 24.894 1.00 95.25 89 ILE A C 1
ATOM 726 O O . ILE A 1 89 ? -10.810 -6.027 25.735 1.00 95.25 89 ILE A O 1
ATOM 730 N N . THR A 1 90 ? -11.625 -6.579 23.738 1.00 95.19 90 THR A N 1
ATOM 731 C CA . THR A 1 90 ? -10.428 -7.276 23.268 1.00 95.19 90 THR A CA 1
ATOM 732 C C . THR A 1 90 ? -10.040 -6.745 21.908 1.00 95.19 90 THR A C 1
ATOM 734 O O . THR A 1 90 ? -10.809 -6.843 20.953 1.00 95.19 90 THR A O 1
ATOM 737 N N . ILE A 1 91 ? -8.834 -6.192 21.831 1.00 95.38 91 ILE A N 1
ATOM 738 C CA . ILE A 1 91 ? -8.251 -5.764 20.567 1.00 95.38 91 ILE A CA 1
ATOM 739 C C . ILE A 1 91 ? -7.657 -6.991 19.880 1.00 95.38 91 ILE A C 1
ATOM 741 O O . ILE A 1 91 ? -6.906 -7.750 20.493 1.00 95.38 91 ILE A O 1
ATOM 745 N N . VAL A 1 92 ? -8.013 -7.193 18.618 1.00 94.50 92 VAL A N 1
ATOM 746 C CA . VAL A 1 92 ? -7.483 -8.264 17.767 1.00 94.50 92 VAL A CA 1
ATOM 747 C C . VAL A 1 92 ? -6.852 -7.659 16.520 1.00 94.50 92 VAL A C 1
ATOM 749 O O . VAL A 1 92 ? -7.201 -6.552 16.120 1.00 94.50 92 VAL A O 1
ATOM 752 N N . GLU A 1 93 ? -5.900 -8.350 15.906 1.00 92.38 93 GLU A N 1
ATOM 753 C CA . GLU A 1 93 ? -5.365 -7.936 14.606 1.00 92.38 93 GLU A CA 1
ATOM 754 C C . GLU A 1 93 ? -6.425 -8.130 13.515 1.00 92.38 93 GLU A C 1
ATOM 756 O O . GLU A 1 93 ? -7.269 -9.028 13.600 1.00 92.38 93 GLU A O 1
ATOM 761 N N . ASP A 1 94 ? -6.420 -7.255 12.509 1.00 93.31 94 ASP A N 1
ATOM 762 C CA . ASP A 1 94 ? -7.334 -7.361 11.379 1.00 93.31 94 ASP A CA 1
ATOM 763 C C . ASP A 1 94 ? -7.013 -8.612 10.535 1.00 93.31 94 ASP A C 1
ATOM 765 O O . ASP A 1 94 ? -5.961 -8.675 9.891 1.00 93.31 94 ASP A O 1
ATOM 769 N N . PRO A 1 95 ? -7.921 -9.605 10.463 1.00 89.94 95 PRO A N 1
ATOM 770 C CA . PRO A 1 95 ? -7.659 -10.832 9.713 1.00 89.94 95 PRO A CA 1
ATOM 771 C C . PRO A 1 95 ? -7.577 -10.583 8.200 1.00 89.94 95 PRO A C 1
ATOM 773 O O . PRO A 1 95 ? -6.941 -11.358 7.481 1.00 89.94 95 PRO A O 1
ATOM 776 N N . GLY A 1 96 ? -8.218 -9.514 7.708 1.00 89.50 96 GLY A N 1
ATOM 777 C CA . GLY A 1 96 ? -8.153 -9.098 6.310 1.00 89.50 96 GLY A CA 1
ATOM 778 C C . GLY A 1 96 ? -6.745 -8.657 5.922 1.00 89.50 96 GLY A C 1
ATOM 779 O O . GLY A 1 96 ? -6.208 -9.136 4.927 1.00 89.50 96 GLY A O 1
ATOM 780 N N . HIS A 1 97 ? -6.120 -7.828 6.752 1.00 90.94 97 HIS A N 1
ATOM 781 C CA . HIS A 1 97 ? -4.756 -7.351 6.588 1.00 90.94 97 HIS A CA 1
ATOM 782 C C . HIS A 1 97 ? -3.744 -8.504 6.579 1.00 90.94 97 HIS A C 1
ATOM 784 O O . HIS A 1 97 ? -2.863 -8.541 5.718 1.00 90.94 97 HIS A O 1
ATOM 790 N N . ASP A 1 98 ? -3.865 -9.464 7.498 1.00 88.62 98 ASP A N 1
ATOM 791 C CA . ASP A 1 98 ? -2.947 -10.610 7.565 1.00 88.62 98 ASP A CA 1
ATOM 792 C C . ASP A 1 98 ? -3.084 -11.549 6.366 1.00 88.62 98 ASP A C 1
ATOM 794 O O . ASP A 1 98 ? -2.085 -12.019 5.798 1.00 88.62 98 ASP A O 1
ATOM 798 N N . SER A 1 99 ? -4.329 -11.789 5.952 1.00 90.25 99 SER A N 1
ATOM 799 C CA . SER A 1 99 ? -4.634 -12.580 4.761 1.00 90.25 99 SER A CA 1
ATOM 800 C C . SER A 1 99 ? -4.102 -11.888 3.506 1.00 90.25 99 SER A C 1
ATOM 802 O O . SER A 1 99 ? -3.402 -12.517 2.714 1.00 90.25 99 SER A O 1
ATOM 804 N N . GLY A 1 100 ? -4.345 -10.583 3.360 1.00 90.56 100 GLY A N 1
ATOM 805 C CA . GLY A 1 100 ? -3.879 -9.789 2.225 1.00 90.56 100 GLY A CA 1
ATOM 806 C C . GLY A 1 100 ? -2.355 -9.670 2.163 1.00 90.56 100 GLY A C 1
ATOM 807 O O . GLY A 1 100 ? -1.769 -9.767 1.086 1.00 90.56 100 GLY A O 1
ATOM 808 N N . ARG A 1 101 ? -1.671 -9.576 3.309 1.00 88.75 101 ARG A N 1
ATOM 809 C CA . ARG A 1 101 ? -0.203 -9.635 3.367 1.00 88.75 101 ARG A CA 1
ATOM 810 C C . ARG A 1 101 ? 0.336 -10.979 2.878 1.00 88.75 101 ARG A C 1
ATOM 812 O O . ARG A 1 101 ? 1.349 -11.020 2.180 1.00 88.75 101 ARG A O 1
ATOM 819 N N . THR A 1 102 ? -0.318 -12.074 3.253 1.00 89.62 102 THR A N 1
ATOM 820 C CA . THR A 1 102 ? 0.057 -13.415 2.786 1.00 89.62 102 THR A CA 1
ATOM 821 C C . THR A 1 102 ? -0.172 -13.549 1.281 1.00 89.62 102 THR A C 1
ATOM 823 O O . THR A 1 102 ? 0.738 -13.971 0.569 1.00 89.62 102 THR A O 1
ATOM 826 N N . GLU A 1 103 ? -1.325 -13.091 0.783 1.00 90.94 103 GLU A N 1
ATOM 827 C CA . GLU A 1 103 ? -1.642 -13.059 -0.648 1.00 90.94 103 GLU A CA 1
ATOM 828 C C . GLU A 1 103 ? -0.606 -12.245 -1.432 1.00 90.94 103 GLU A C 1
ATOM 830 O O . GLU A 1 103 ? -0.102 -12.718 -2.448 1.00 90.94 103 GLU A O 1
ATOM 835 N N . MET A 1 104 ? -0.222 -11.069 -0.927 1.00 91.69 104 MET A N 1
ATOM 836 C CA . MET A 1 104 ? 0.782 -10.211 -1.553 1.00 91.69 104 MET A CA 1
ATOM 837 C C . MET A 1 104 ? 2.155 -10.889 -1.633 1.00 91.69 104 MET A C 1
ATOM 839 O O . MET A 1 104 ? 2.821 -10.805 -2.665 1.00 91.69 104 MET A O 1
ATOM 843 N N . ARG A 1 105 ? 2.588 -11.597 -0.582 1.00 90.12 105 ARG A N 1
ATOM 844 C CA . ARG A 1 105 ? 3.842 -12.368 -0.610 1.00 90.12 105 ARG A CA 1
ATOM 845 C C . ARG A 1 105 ? 3.795 -13.459 -1.681 1.00 90.12 105 ARG A C 1
ATOM 847 O O . ARG A 1 105 ? 4.742 -13.621 -2.450 1.00 90.12 105 ARG A O 1
ATOM 854 N N . GLU A 1 106 ? 2.693 -14.195 -1.738 1.00 89.75 106 GLU A N 1
ATOM 855 C CA . GLU A 1 106 ? 2.547 -15.353 -2.617 1.00 89.75 106 GLU A CA 1
ATOM 856 C C . GLU A 1 106 ? 2.347 -14.944 -4.079 1.00 89.75 106 GLU A C 1
ATOM 858 O O . GLU A 1 106 ? 3.052 -15.432 -4.957 1.00 89.75 106 GLU A O 1
ATOM 863 N N . HIS A 1 107 ? 1.489 -13.972 -4.364 1.00 89.69 107 HIS A N 1
ATOM 864 C CA . HIS A 1 107 ? 1.050 -13.657 -5.729 1.00 89.69 107 HIS A CA 1
ATOM 865 C C . HIS A 1 107 ? 1.500 -12.273 -6.224 1.00 89.69 107 HIS A C 1
ATOM 867 O O . HIS A 1 107 ? 1.324 -11.945 -7.398 1.00 89.69 107 HIS A O 1
ATOM 873 N N . GLY A 1 108 ? 2.140 -11.471 -5.370 1.00 90.31 108 GLY A N 1
ATOM 874 C CA . GLY A 1 108 ? 2.473 -10.081 -5.668 1.00 90.31 108 GLY A CA 1
ATOM 875 C C . GLY A 1 108 ? 1.268 -9.152 -5.501 1.00 90.31 108 GLY A C 1
ATOM 876 O O . GLY A 1 108 ? 0.266 -9.502 -4.886 1.00 90.31 108 GLY A O 1
ATOM 877 N N . GLY A 1 109 ? 1.358 -7.942 -6.052 1.00 91.50 109 GLY A N 1
ATOM 878 C CA . GLY A 1 109 ? 0.300 -6.937 -5.937 1.00 91.50 109 GLY A CA 1
ATOM 879 C C . GLY A 1 109 ? 0.478 -6.035 -4.718 1.00 91.50 109 GLY A C 1
ATOM 880 O O . GLY A 1 109 ? 1.583 -5.551 -4.480 1.00 91.50 109 GLY A O 1
ATOM 881 N N . TYR A 1 110 ? -0.615 -5.787 -3.999 1.00 93.31 110 TYR A N 1
ATOM 882 C CA . TYR A 1 110 ? -0.744 -4.796 -2.926 1.00 93.31 110 TYR A CA 1
ATOM 883 C C . TYR A 1 110 ? -1.703 -5.309 -1.843 1.00 93.31 110 TYR A C 1
ATOM 885 O O . TYR A 1 110 ? -2.621 -6.080 -2.139 1.00 93.31 110 TYR A O 1
ATOM 893 N N . ASN A 1 111 ? -1.504 -4.871 -0.599 1.00 92.50 111 ASN A N 1
ATOM 894 C CA . ASN A 1 111 ? -2.320 -5.287 0.540 1.00 92.50 111 ASN A CA 1
ATOM 895 C C . ASN A 1 111 ? -3.630 -4.486 0.612 1.00 92.50 111 ASN A C 1
ATOM 897 O O . ASN A 1 111 ? -3.621 -3.274 0.414 1.00 92.50 111 ASN A O 1
ATOM 901 N N . LYS A 1 112 ? -4.755 -5.151 0.897 1.00 93.00 112 LYS A N 1
ATOM 902 C CA . LYS A 1 112 ? -6.101 -4.555 0.899 1.00 93.00 112 LYS A CA 1
ATOM 903 C C . LYS A 1 112 ? -6.781 -4.779 2.240 1.00 93.00 112 LYS A C 1
ATOM 905 O O . LYS A 1 112 ? -6.643 -5.845 2.830 1.00 93.00 112 LYS A O 1
ATOM 910 N N . ILE A 1 113 ? -7.582 -3.808 2.667 1.00 93.62 113 ILE A N 1
ATOM 911 C CA . ILE A 1 113 ? -8.367 -3.881 3.902 1.00 93.62 113 ILE A CA 1
ATOM 912 C C . ILE A 1 113 ? -9.839 -3.625 3.561 1.00 93.62 113 ILE A C 1
ATOM 914 O O . ILE A 1 113 ? -10.153 -2.922 2.598 1.00 93.62 113 ILE A O 1
ATOM 918 N N . LEU A 1 114 ? -10.753 -4.210 4.335 1.00 95.06 114 LEU A N 1
ATOM 919 C CA . LEU A 1 114 ? -12.174 -3.865 4.282 1.00 95.06 114 LEU A CA 1
ATOM 920 C C . LEU A 1 114 ? -12.476 -2.787 5.319 1.00 95.06 114 LEU A C 1
ATOM 922 O O . LEU A 1 114 ? -12.180 -2.969 6.501 1.00 95.06 114 LEU A O 1
ATOM 926 N N . SER A 1 115 ? -13.086 -1.689 4.890 1.00 94.69 115 SER A N 1
ATOM 927 C CA . SER A 1 115 ? -13.663 -0.681 5.781 1.00 94.69 115 SER A CA 1
ATOM 928 C C . SER A 1 115 ? -14.908 -1.224 6.503 1.00 94.69 115 SER A C 1
ATOM 930 O O . SER A 1 115 ? -15.411 -2.296 6.149 1.00 94.69 115 SER A O 1
ATOM 932 N N . PRO A 1 116 ? -15.434 -0.506 7.511 1.00 92.00 116 PRO A N 1
ATOM 933 C CA . PRO A 1 116 ? -16.605 -0.951 8.277 1.00 92.00 116 PRO A CA 1
ATOM 934 C C . PRO A 1 116 ? -17.869 -1.146 7.422 1.00 92.00 116 PRO A C 1
ATOM 936 O O . PRO A 1 116 ? -18.674 -2.033 7.686 1.00 92.00 116 PRO A O 1
ATOM 939 N N . ASP A 1 117 ? -18.010 -0.384 6.335 1.00 92.50 117 ASP A N 1
ATOM 940 C CA . ASP A 1 117 ? -19.080 -0.527 5.334 1.00 92.50 117 ASP A CA 1
ATOM 941 C C . ASP A 1 117 ? -18.779 -1.595 4.258 1.00 92.50 117 ASP A C 1
ATOM 943 O O . ASP A 1 117 ? -19.452 -1.650 3.229 1.00 92.50 117 ASP A O 1
ATOM 947 N N . CYS A 1 118 ? -17.775 -2.451 4.484 1.00 93.38 118 CYS A N 1
ATOM 948 C CA . CYS A 1 118 ? -17.317 -3.503 3.570 1.00 93.38 118 CYS A CA 1
ATOM 949 C C . CYS A 1 118 ? -16.777 -2.998 2.217 1.00 93.38 118 CYS A C 1
ATOM 951 O O . CYS A 1 118 ? -16.713 -3.761 1.248 1.00 93.38 118 CYS A O 1
ATOM 953 N N . THR A 1 119 ? -16.349 -1.736 2.130 1.00 95.44 119 THR A N 1
ATOM 954 C CA . THR A 1 119 ? -15.642 -1.221 0.952 1.00 95.44 119 THR A CA 1
ATOM 955 C C . THR A 1 119 ? -14.169 -1.638 0.982 1.00 95.44 119 THR A C 1
ATOM 957 O O . THR A 1 119 ? -13.519 -1.658 2.023 1.00 95.44 119 THR A O 1
ATOM 960 N N . VAL A 1 120 ? -13.603 -1.974 -0.181 1.00 96.62 120 VAL A N 1
ATOM 961 C CA . VAL A 1 120 ? -12.164 -2.252 -0.293 1.00 96.62 120 VAL A CA 1
ATOM 962 C C . VAL A 1 120 ? -11.389 -0.938 -0.279 1.00 96.62 120 VAL A C 1
ATOM 964 O O . VAL A 1 120 ? -11.602 -0.067 -1.133 1.00 96.62 120 VAL A O 1
ATOM 967 N N . ILE A 1 121 ? -10.472 -0.815 0.671 1.00 96.75 121 ILE A N 1
ATOM 968 C CA . ILE A 1 121 ? -9.684 0.387 0.929 1.00 96.75 121 ILE A CA 1
ATOM 969 C C . ILE A 1 121 ? -8.196 0.048 1.040 1.00 96.75 121 ILE A C 1
ATOM 971 O O . ILE A 1 121 ? -7.821 -1.092 1.322 1.00 96.75 121 ILE A O 1
ATOM 975 N N . LEU A 1 122 ? -7.360 1.054 0.800 1.00 96.56 122 LEU A N 1
ATOM 976 C CA . LEU A 1 122 ? -5.907 0.996 0.915 1.00 96.56 122 LEU A CA 1
ATOM 977 C C . LEU A 1 122 ? -5.429 2.082 1.874 1.00 96.56 122 LEU A C 1
ATOM 979 O O . LEU A 1 122 ? -5.986 3.182 1.895 1.00 96.56 122 LEU A O 1
ATOM 983 N N . ASP A 1 123 ? -4.376 1.806 2.632 1.00 95.12 123 ASP A N 1
ATOM 984 C CA . ASP A 1 123 ? -3.607 2.880 3.252 1.00 95.12 123 ASP A CA 1
ATOM 985 C C . ASP A 1 123 ? -2.824 3.671 2.173 1.00 95.12 123 ASP A C 1
ATOM 987 O O . ASP A 1 123 ? -2.678 3.205 1.033 1.00 95.12 123 ASP A O 1
ATOM 991 N N . PRO A 1 124 ? -2.304 4.869 2.496 1.00 95.56 124 PRO A N 1
ATOM 992 C CA . PRO A 1 124 ? -1.583 5.698 1.530 1.00 95.56 124 PRO A CA 1
ATOM 993 C C . PRO A 1 124 ? -0.363 5.020 0.883 1.00 95.56 124 PRO A C 1
ATOM 995 O O . PRO A 1 124 ? -0.059 5.297 -0.278 1.00 95.56 124 PRO A O 1
ATOM 998 N N . TYR A 1 125 ? 0.326 4.116 1.588 1.00 96.25 125 TYR A N 1
ATOM 999 C CA . TYR A 1 125 ? 1.503 3.418 1.065 1.00 96.25 125 TYR A CA 1
ATOM 1000 C C . TYR A 1 125 ? 1.084 2.397 0.006 1.00 96.25 125 TYR A C 1
ATOM 1002 O O . TYR A 1 125 ? 1.588 2.413 -1.121 1.00 96.25 125 TYR A O 1
ATOM 1010 N N . GLN A 1 126 ? 0.091 1.564 0.322 1.00 96.25 126 GLN A N 1
ATOM 1011 C CA . GLN A 1 126 ? -0.448 0.591 -0.629 1.00 96.25 126 GLN A CA 1
ATOM 1012 C C . GLN A 1 126 ? -1.144 1.273 -1.816 1.00 96.25 126 GLN A C 1
ATOM 1014 O O . GLN A 1 126 ? -1.101 0.757 -2.933 1.00 96.25 126 GLN A O 1
ATOM 1019 N N . ALA A 1 127 ? -1.725 2.462 -1.625 1.00 97.81 127 ALA A N 1
ATOM 1020 C CA . ALA A 1 127 ? -2.270 3.273 -2.713 1.00 97.81 127 ALA A CA 1
ATOM 1021 C C . ALA A 1 127 ? -1.184 3.757 -3.691 1.00 97.81 127 ALA A C 1
ATOM 1023 O O . ALA A 1 127 ? -1.364 3.662 -4.908 1.00 97.81 127 ALA A O 1
ATOM 1024 N N . VAL A 1 128 ? -0.037 4.219 -3.180 1.00 98.38 128 VAL A N 1
ATOM 1025 C CA . VAL A 1 128 ? 1.136 4.564 -4.002 1.00 98.38 128 VAL A CA 1
ATOM 1026 C C . VAL A 1 128 ? 1.628 3.343 -4.779 1.00 98.38 128 VAL A C 1
ATOM 1028 O O . VAL A 1 128 ? 1.824 3.433 -5.995 1.00 98.38 128 VAL A O 1
ATOM 1031 N N . LEU A 1 129 ? 1.766 2.191 -4.111 1.00 97.88 129 LEU A N 1
ATOM 1032 C CA . LEU A 1 129 ? 2.168 0.943 -4.762 1.00 97.88 129 LEU A CA 1
ATOM 1033 C C . LEU A 1 129 ? 1.193 0.550 -5.877 1.00 97.88 129 LEU A C 1
ATOM 1035 O O . LEU A 1 129 ? 1.633 0.219 -6.977 1.00 97.88 129 LEU A O 1
ATOM 1039 N N . TYR A 1 130 ? -0.115 0.629 -5.621 1.00 98.00 130 TYR A N 1
ATOM 1040 C CA . TYR A 1 130 ? -1.146 0.320 -6.607 1.00 98.00 130 TYR A CA 1
ATOM 1041 C C . TYR A 1 130 ? -0.996 1.174 -7.867 1.00 98.00 130 TYR A C 1
ATOM 1043 O O . TYR A 1 130 ? -0.950 0.647 -8.979 1.00 98.00 130 TYR A O 1
ATOM 1051 N N . VAL A 1 131 ? -0.922 2.499 -7.702 1.00 98.56 131 VAL A N 1
ATOM 1052 C CA . VAL A 1 131 ? -0.821 3.439 -8.828 1.00 98.56 131 VAL A CA 1
ATOM 1053 C C . VAL A 1 131 ? 0.448 3.164 -9.626 1.00 98.56 131 VAL A C 1
ATOM 1055 O O . VAL A 1 131 ? 0.391 3.095 -10.855 1.00 98.56 131 VAL A O 1
ATOM 1058 N N . PHE A 1 132 ? 1.569 2.945 -8.935 1.00 98.38 132 PHE A N 1
ATOM 1059 C CA . PHE A 1 132 ? 2.833 2.586 -9.564 1.00 98.38 132 PHE A CA 1
ATOM 1060 C C . PHE A 1 132 ? 2.707 1.289 -10.370 1.00 98.38 132 PHE A C 1
ATOM 1062 O O . PHE A 1 132 ? 2.931 1.306 -11.577 1.00 98.38 132 PHE A O 1
ATOM 1069 N N . GLN A 1 133 ? 2.277 0.186 -9.751 1.00 96.31 133 GLN A N 1
ATOM 1070 C CA . GLN A 1 133 ? 2.139 -1.117 -10.412 1.00 96.31 133 GLN A CA 1
ATOM 1071 C C . GLN A 1 133 ? 1.155 -1.082 -11.591 1.00 96.31 133 GLN A C 1
ATOM 1073 O O . GLN A 1 133 ? 1.367 -1.756 -12.597 1.00 96.31 133 GLN A O 1
ATOM 1078 N N . ALA A 1 134 ? 0.089 -0.287 -11.499 1.00 95.75 134 ALA A N 1
ATOM 1079 C CA . ALA A 1 134 ? -0.927 -0.204 -12.541 1.00 95.75 134 ALA A CA 1
ATOM 1080 C C . ALA A 1 134 ? -0.489 0.598 -13.779 1.00 95.75 134 ALA A C 1
ATOM 1082 O O . ALA A 1 134 ? -1.068 0.390 -14.855 1.00 95.75 134 ALA A O 1
ATOM 1083 N N . LEU A 1 135 ? 0.463 1.532 -13.630 1.00 96.88 135 LEU A N 1
ATOM 1084 C CA . LEU A 1 135 ? 0.771 2.545 -14.647 1.00 96.88 135 LEU A CA 1
ATOM 1085 C C . LEU A 1 135 ? 2.234 2.592 -15.102 1.00 96.88 135 LEU A C 1
ATOM 1087 O O . LEU A 1 135 ? 2.468 3.044 -16.223 1.00 96.88 135 LEU A O 1
ATOM 1091 N N . VAL A 1 136 ? 3.194 2.172 -14.272 1.00 96.31 136 VAL A N 1
ATOM 1092 C CA . VAL A 1 136 ? 4.632 2.340 -14.543 1.00 96.31 136 VAL A CA 1
ATOM 1093 C C . VAL A 1 136 ? 5.259 1.092 -15.178 1.00 96.31 136 VAL A C 1
ATOM 1095 O O . VAL A 1 136 ? 5.825 1.228 -16.268 1.00 96.31 136 VAL A O 1
ATOM 1098 N N . PRO A 1 137 ? 5.171 -0.119 -14.589 1.00 94.06 137 PRO A N 1
ATOM 1099 C CA . PRO A 1 137 ? 5.722 -1.314 -15.218 1.00 94.06 137 PRO A CA 1
ATOM 1100 C C . PRO A 1 137 ? 5.094 -1.611 -16.582 1.00 94.06 137 PRO A C 1
ATOM 1102 O O . PRO A 1 137 ? 3.898 -1.422 -16.802 1.00 94.06 137 PRO A O 1
ATOM 1105 N N . GLY A 1 138 ? 5.915 -2.125 -17.498 1.00 91.44 138 GLY A N 1
ATOM 1106 C CA . GLY A 1 138 ? 5.488 -2.484 -18.851 1.00 91.44 138 GLY A CA 1
ATOM 1107 C C . GLY A 1 138 ? 5.661 -1.388 -19.897 1.00 91.44 138 GLY A C 1
ATOM 1108 O O . GLY A 1 138 ? 5.388 -1.645 -21.067 1.00 91.44 138 GLY A O 1
ATOM 1109 N N . VAL A 1 139 ? 6.167 -0.216 -19.518 1.00 92.75 139 VAL A N 1
ATOM 1110 C CA . VAL A 1 139 ? 6.575 0.861 -20.431 1.00 92.75 139 VAL A CA 1
ATOM 1111 C C . VAL A 1 139 ? 8.074 1.086 -20.277 1.00 92.75 139 VAL A C 1
ATOM 1113 O O . VAL A 1 139 ? 8.562 1.168 -19.153 1.00 92.75 139 VAL A O 1
ATOM 1116 N N . ASN A 1 140 ? 8.814 1.180 -21.384 1.00 93.56 140 ASN A N 1
ATOM 1117 C CA . ASN A 1 140 ? 10.218 1.588 -21.327 1.00 93.56 140 ASN A CA 1
ATOM 1118 C C . ASN A 1 140 ? 10.278 3.123 -21.322 1.00 93.56 140 ASN A C 1
ATOM 1120 O O . ASN A 1 140 ? 10.153 3.784 -22.353 1.00 93.56 140 ASN A O 1
ATOM 1124 N N . TRP A 1 141 ? 10.470 3.698 -20.135 1.00 94.50 141 TRP A N 1
ATOM 1125 C CA . TRP A 1 141 ? 10.414 5.145 -19.906 1.00 94.50 141 TRP A CA 1
ATOM 1126 C C . TRP A 1 141 ? 11.626 5.910 -20.455 1.00 94.50 141 TRP A C 1
ATOM 1128 O O . TRP A 1 141 ? 11.640 7.140 -20.415 1.00 94.50 141 TRP A O 1
ATOM 1138 N N . LYS A 1 142 ? 12.639 5.202 -20.969 1.00 91.38 142 LYS A N 1
ATOM 1139 C CA . LYS A 1 142 ? 13.886 5.778 -21.481 1.00 91.38 142 LYS A CA 1
ATOM 1140 C C . LYS A 1 142 ? 13.871 5.943 -22.999 1.00 91.38 142 LYS A C 1
ATOM 1142 O O . LYS A 1 142 ? 14.277 6.992 -23.497 1.00 91.38 142 LYS A O 1
ATOM 1147 N N . THR A 1 143 ? 13.469 4.908 -23.736 1.00 89.38 143 THR A N 1
ATOM 1148 C CA . THR A 1 143 ? 13.644 4.861 -25.201 1.00 89.38 143 THR A CA 1
ATOM 1149 C C . THR A 1 143 ? 12.340 4.737 -25.983 1.00 89.38 143 THR A C 1
ATOM 1151 O O . THR A 1 143 ? 12.328 5.025 -27.184 1.00 89.38 143 THR A O 1
ATOM 1154 N N . GLU A 1 144 ? 11.234 4.362 -25.337 1.00 89.38 144 GLU A N 1
ATOM 1155 C CA . GLU A 1 144 ? 9.980 4.101 -26.036 1.00 89.38 144 GLU A CA 1
ATOM 1156 C C . GLU A 1 144 ? 9.303 5.385 -26.533 1.00 89.38 144 GLU A C 1
ATOM 1158 O O . GLU A 1 144 ? 9.319 6.434 -25.885 1.00 89.38 144 GLU A O 1
ATOM 1163 N N . LYS A 1 145 ? 8.686 5.305 -27.715 1.00 90.31 145 LYS A N 1
ATOM 1164 C CA . LYS A 1 145 ? 7.955 6.416 -28.327 1.00 90.31 145 LYS A CA 1
ATOM 1165 C C . LYS A 1 145 ? 6.580 5.948 -28.766 1.00 90.31 145 LYS A C 1
ATOM 1167 O O . LYS A 1 145 ? 6.445 4.919 -29.423 1.00 90.31 145 LYS A O 1
ATOM 1172 N N . CYS A 1 146 ? 5.569 6.744 -28.438 1.00 91.62 146 CYS A N 1
ATOM 1173 C CA . CYS A 1 146 ? 4.210 6.503 -28.891 1.00 91.62 146 CYS A CA 1
ATOM 1174 C C . CYS A 1 146 ? 4.093 6.897 -30.372 1.00 91.62 146 CYS A C 1
ATOM 1176 O O . CYS A 1 146 ? 4.385 8.048 -30.699 1.00 91.62 146 CYS A O 1
ATOM 1178 N N . PRO A 1 147 ? 3.642 5.998 -31.264 1.00 91.44 147 PRO A N 1
ATOM 1179 C CA . PRO A 1 147 ? 3.433 6.331 -32.671 1.00 91.44 147 PRO A CA 1
ATOM 1180 C C . PRO A 1 147 ? 2.152 7.148 -32.907 1.00 91.44 147 PRO A C 1
ATOM 1182 O O . PRO A 1 147 ? 1.992 7.722 -33.978 1.00 91.44 147 PRO A O 1
ATOM 1185 N N . LEU A 1 148 ? 1.235 7.185 -31.932 1.00 89.50 148 LEU A N 1
ATOM 1186 C CA . LEU A 1 148 ? -0.085 7.813 -32.067 1.00 89.50 148 LEU A CA 1
ATOM 1187 C C . LEU A 1 148 ? -0.109 9.275 -31.606 1.00 89.50 148 LEU A C 1
ATOM 1189 O O . LEU A 1 148 ? -0.878 10.073 -32.131 1.00 89.50 148 LEU A O 1
ATOM 1193 N N . HIS A 1 149 ? 0.707 9.625 -30.610 1.00 89.94 149 HIS A N 1
ATOM 1194 C CA . HIS A 1 149 ? 0.639 10.916 -29.930 1.00 89.94 149 HIS A CA 1
ATOM 1195 C C . HIS A 1 149 ? 2.041 11.486 -29.690 1.00 89.94 149 HIS A C 1
ATOM 1197 O O . HIS A 1 149 ? 2.912 10.814 -29.128 1.00 89.94 149 HIS A O 1
ATOM 1203 N N . GLU A 1 150 ? 2.242 12.755 -30.039 1.00 89.50 150 GLU A N 1
ATOM 1204 C CA . GLU A 1 150 ? 3.469 13.486 -29.719 1.00 89.50 150 GLU A CA 1
ATOM 1205 C C . GLU A 1 150 ? 3.592 13.715 -28.201 1.00 89.50 150 GLU A C 1
ATOM 1207 O O . GLU A 1 150 ? 2.595 13.930 -27.514 1.00 89.50 150 GLU A O 1
ATOM 1212 N N . ASN A 1 151 ? 4.811 13.648 -27.649 1.00 88.38 151 ASN A N 1
ATOM 1213 C CA . ASN A 1 151 ? 5.101 13.870 -26.220 1.00 88.38 151 ASN A CA 1
ATOM 1214 C C . ASN A 1 151 ? 4.292 12.999 -25.232 1.00 88.38 151 ASN A C 1
ATOM 1216 O O . ASN A 1 151 ? 4.253 13.280 -24.033 1.00 88.38 151 ASN A O 1
ATOM 1220 N N . CYS A 1 152 ? 3.688 11.910 -25.713 1.00 92.56 152 CYS A N 1
ATOM 1221 C CA . CYS A 1 152 ? 2.773 11.066 -24.947 1.00 92.56 152 CYS A CA 1
ATOM 1222 C C . CYS A 1 152 ? 3.376 10.548 -23.637 1.00 92.56 152 CYS A C 1
ATOM 1224 O O . CYS A 1 152 ? 2.749 10.634 -22.586 1.00 92.56 152 CYS A O 1
ATOM 1226 N N . LEU A 1 153 ? 4.620 10.063 -23.696 1.00 93.12 153 LEU A N 1
ATOM 1227 C CA . LEU A 1 153 ? 5.319 9.501 -22.541 1.00 93.12 153 LEU A CA 1
ATOM 1228 C C . LEU A 1 153 ? 5.541 10.552 -21.441 1.00 93.12 153 LEU A C 1
ATOM 1230 O O . LEU A 1 153 ? 5.313 10.281 -20.266 1.00 93.12 153 LEU A O 1
ATOM 1234 N N . LYS A 1 154 ? 5.906 11.781 -21.833 1.00 93.50 154 LYS A N 1
ATOM 1235 C CA . LYS A 1 154 ? 6.085 12.909 -20.911 1.00 93.50 154 LYS A CA 1
ATOM 1236 C C . LYS A 1 154 ? 4.763 13.300 -20.249 1.00 93.50 154 LYS A C 1
ATOM 1238 O O . LYS A 1 154 ? 4.722 13.487 -19.038 1.00 93.50 154 LYS A O 1
ATOM 1243 N N . MET A 1 155 ? 3.684 13.385 -21.029 1.00 94.38 155 MET A N 1
ATOM 1244 C CA . MET A 1 155 ? 2.352 13.711 -20.506 1.00 94.38 155 MET A CA 1
ATOM 1245 C C . MET A 1 155 ? 1.834 12.642 -19.541 1.00 94.38 155 MET A C 1
ATOM 1247 O O . MET A 1 155 ? 1.330 12.981 -18.474 1.00 94.38 155 MET A O 1
ATOM 1251 N N . LEU A 1 156 ? 2.010 11.360 -19.876 1.00 96.19 156 LEU A N 1
ATOM 1252 C CA . LEU A 1 156 ? 1.666 10.253 -18.984 1.00 96.19 156 LEU A CA 1
ATOM 1253 C C . LEU A 1 156 ? 2.443 10.329 -17.675 1.00 96.19 156 LEU A C 1
ATOM 1255 O O . LEU A 1 156 ? 1.840 10.249 -16.611 1.00 96.19 156 LEU A O 1
ATOM 1259 N N . LYS A 1 157 ? 3.761 10.540 -17.744 1.00 96.44 157 LYS A N 1
ATOM 1260 C CA . LYS A 1 157 ? 4.606 10.657 -16.554 1.00 96.44 157 LYS A CA 1
ATOM 1261 C C . LYS A 1 157 ? 4.128 11.773 -15.620 1.00 96.44 157 LYS A C 1
ATOM 1263 O O . LYS A 1 157 ? 4.002 11.529 -14.425 1.00 96.44 157 LYS A O 1
ATOM 1268 N N . ILE A 1 158 ? 3.792 12.952 -16.154 1.00 96.19 158 ILE A N 1
ATOM 1269 C CA . ILE A 1 158 ? 3.246 14.071 -15.363 1.00 96.19 158 ILE A CA 1
ATOM 1270 C C . ILE A 1 158 ? 1.959 13.654 -14.640 1.00 96.19 158 ILE A C 1
ATOM 1272 O O . ILE A 1 158 ? 1.841 13.864 -13.437 1.00 96.19 158 ILE A O 1
ATOM 1276 N N . GLN A 1 159 ? 1.017 13.028 -15.349 1.00 97.88 159 GLN A N 1
ATOM 1277 C CA . GLN A 1 159 ? -0.261 12.607 -14.764 1.00 97.88 159 GLN A CA 1
ATOM 1278 C C . GLN A 1 159 ? -0.098 11.496 -13.720 1.00 97.88 159 GLN A C 1
ATOM 1280 O O . GLN A 1 159 ? -0.770 11.501 -12.692 1.00 97.88 159 GLN A O 1
ATOM 1285 N N . ILE A 1 160 ? 0.824 10.559 -13.947 1.00 98.38 160 ILE A N 1
ATOM 1286 C CA . ILE A 1 160 ? 1.153 9.510 -12.976 1.00 98.38 160 ILE A CA 1
ATOM 1287 C C . ILE A 1 160 ? 1.743 10.133 -11.707 1.00 98.38 160 ILE A C 1
ATOM 1289 O O . ILE A 1 160 ? 1.302 9.801 -10.609 1.00 98.38 160 ILE A O 1
ATOM 1293 N N . LEU A 1 161 ? 2.705 11.052 -11.844 1.00 98.00 161 LEU A N 1
ATOM 1294 C CA . LEU A 1 161 ? 3.323 11.744 -10.711 1.00 98.00 161 LEU A CA 1
ATOM 1295 C C . LEU A 1 161 ? 2.312 12.577 -9.918 1.00 98.00 161 LEU A C 1
ATOM 1297 O O . LEU A 1 161 ? 2.387 12.605 -8.693 1.00 98.00 161 LEU A O 1
ATOM 1301 N N . GLU A 1 162 ? 1.353 13.213 -10.591 1.00 97.81 162 GLU A N 1
ATOM 1302 C CA . GLU A 1 162 ? 0.273 13.965 -9.949 1.00 97.81 162 GLU A CA 1
ATOM 1303 C C . GLU A 1 162 ? -0.595 13.060 -9.060 1.00 97.81 162 GLU A C 1
ATOM 1305 O O . GLU A 1 162 ? -0.808 13.372 -7.889 1.00 97.81 162 GLU A O 1
ATOM 1310 N N . VAL A 1 163 ? -1.011 11.894 -9.567 1.00 98.19 163 VAL A N 1
ATOM 1311 C CA . VAL A 1 163 ? -1.794 10.927 -8.779 1.00 98.19 163 VAL A CA 1
ATOM 1312 C C . VAL A 1 163 ? -0.966 10.316 -7.649 1.00 98.19 163 VAL A C 1
ATOM 1314 O O . VAL A 1 163 ? -1.467 10.179 -6.537 1.00 98.19 163 VAL A O 1
ATOM 1317 N N . LEU A 1 164 ? 0.299 9.962 -7.893 1.00 98.38 164 LEU A N 1
ATOM 1318 C CA . LEU A 1 164 ? 1.181 9.444 -6.841 1.00 98.38 164 LEU A CA 1
ATOM 1319 C C . LEU A 1 164 ? 1.352 10.468 -5.717 1.00 98.38 164 LEU A C 1
ATOM 1321 O O . LEU A 1 164 ? 1.227 10.114 -4.546 1.00 98.38 164 LEU A O 1
ATOM 1325 N N . LYS A 1 165 ? 1.578 11.739 -6.067 1.00 97.25 165 LYS A N 1
ATOM 1326 C CA . LYS A 1 165 ? 1.687 12.836 -5.106 1.00 97.25 165 LYS A CA 1
ATOM 1327 C C . LYS A 1 165 ? 0.412 12.966 -4.275 1.00 97.25 165 LYS A C 1
ATOM 1329 O O . LYS A 1 165 ? 0.510 13.002 -3.052 1.00 97.25 165 LYS A O 1
ATOM 1334 N N . GLU A 1 166 ? -0.755 12.956 -4.914 1.00 96.62 166 GLU A N 1
ATOM 1335 C CA . GLU A 1 166 ? -2.046 12.999 -4.220 1.00 96.62 166 GLU A CA 1
ATOM 1336 C C . GLU A 1 166 ? -2.166 11.884 -3.170 1.00 96.62 166 GLU A C 1
ATOM 1338 O O . GLU A 1 166 ? -2.565 12.151 -2.039 1.00 96.62 166 GLU A O 1
ATOM 1343 N N . MET A 1 167 ? -1.753 10.650 -3.494 1.00 96.94 167 MET A N 1
ATOM 1344 C CA . MET A 1 167 ? -1.784 9.546 -2.523 1.00 96.94 167 MET A CA 1
ATOM 1345 C C . MET A 1 167 ? -0.858 9.811 -1.326 1.00 96.94 167 MET A C 1
ATOM 1347 O O . MET A 1 167 ? -1.213 9.481 -0.200 1.00 96.94 167 MET A O 1
ATOM 1351 N N . THR A 1 168 ? 0.302 10.448 -1.533 1.00 95.31 168 THR A N 1
ATOM 1352 C CA . THR A 1 168 ? 1.224 10.794 -0.432 1.00 95.31 168 THR A CA 1
ATOM 1353 C C . THR A 1 168 ? 0.750 11.954 0.448 1.00 95.31 168 THR A C 1
ATOM 1355 O O . THR A 1 168 ? 1.228 12.107 1.575 1.00 95.31 168 THR A O 1
ATOM 1358 N N . GLU A 1 169 ? -0.157 12.796 -0.045 1.00 94.69 169 GLU A N 1
ATOM 1359 C CA . GLU A 1 169 ? -0.719 13.925 0.708 1.00 94.69 169 GLU A CA 1
ATOM 1360 C C . GLU A 1 169 ? -1.878 13.498 1.621 1.00 94.69 169 GLU A C 1
ATOM 1362 O O . GLU A 1 169 ? -2.263 14.244 2.526 1.00 94.69 169 GLU A O 1
ATOM 1367 N N . VAL A 1 170 ? -2.398 12.279 1.441 1.00 94.12 170 VAL A N 1
ATOM 1368 C CA . VAL A 1 170 ? -3.371 11.690 2.361 1.00 94.12 170 VAL A CA 1
ATOM 1369 C C . VAL A 1 170 ? -2.724 11.492 3.731 1.00 94.12 170 VAL A C 1
ATOM 1371 O O . VAL A 1 170 ? -1.624 10.954 3.865 1.00 94.12 170 VAL A O 1
ATOM 1374 N N . ARG A 1 171 ? -3.418 11.964 4.769 1.00 90.38 171 ARG A N 1
ATOM 1375 C CA . ARG A 1 171 ? -2.945 11.885 6.153 1.00 90.38 171 ARG A CA 1
ATOM 1376 C C . ARG A 1 171 ? -2.845 10.425 6.588 1.00 90.38 171 ARG A C 1
ATOM 1378 O O . ARG A 1 171 ? -3.690 9.613 6.228 1.00 90.38 171 ARG A O 1
ATOM 1385 N N . GLU A 1 172 ? -1.875 10.123 7.443 1.00 85.19 172 GLU A N 1
ATOM 1386 C CA . GLU A 1 172 ? -1.620 8.769 7.965 1.00 85.19 172 GLU A CA 1
ATOM 1387 C C . GLU A 1 172 ? -2.816 8.128 8.682 1.00 85.19 172 GLU A C 1
ATOM 1389 O O . GLU A 1 172 ? -2.876 6.911 8.832 1.00 85.19 172 GLU A O 1
ATOM 1394 N N . ASN A 1 173 ? -3.769 8.946 9.133 1.00 89.88 173 ASN A N 1
ATOM 1395 C CA . ASN A 1 173 ? -4.971 8.493 9.810 1.00 89.88 173 ASN A CA 1
ATOM 1396 C C . ASN A 1 173 ? -6.152 8.198 8.881 1.00 89.88 173 ASN A C 1
ATOM 1398 O O . ASN A 1 173 ? -7.240 7.879 9.361 1.00 89.88 173 ASN A O 1
ATOM 1402 N N . HIS A 1 174 ? -5.940 8.290 7.570 1.00 95.00 174 HIS A N 1
ATOM 1403 C CA . HIS A 1 174 ? -6.959 8.040 6.568 1.00 95.00 174 HIS A CA 1
ATOM 1404 C C . HIS A 1 174 ? -6.607 6.846 5.685 1.00 95.00 174 HIS A C 1
ATOM 1406 O O . HIS A 1 174 ? -5.452 6.629 5.324 1.00 95.00 174 HIS A O 1
ATOM 1412 N N . PHE A 1 175 ? -7.645 6.129 5.271 1.00 96.50 175 PHE A N 1
ATOM 1413 C CA . PHE A 1 175 ? -7.589 5.138 4.203 1.00 96.50 175 PHE A CA 1
ATOM 1414 C C . PHE A 1 175 ? -8.350 5.645 2.981 1.00 96.50 175 PHE A C 1
ATOM 1416 O O . PHE A 1 175 ? -9.228 6.501 3.094 1.00 96.50 175 PHE A O 1
ATOM 1423 N N . ILE A 1 176 ? -8.023 5.105 1.811 1.00 97.75 176 ILE A N 1
ATOM 1424 C CA . ILE A 1 176 ? -8.508 5.560 0.510 1.00 97.75 176 ILE A CA 1
ATOM 1425 C C . ILE A 1 176 ? -9.281 4.424 -0.157 1.00 97.75 176 ILE A C 1
ATOM 1427 O O . ILE A 1 176 ? -8.803 3.293 -0.233 1.00 97.75 176 ILE A O 1
ATOM 1431 N N . SER A 1 177 ? -10.463 4.716 -0.696 1.00 97.81 177 SER A N 1
ATOM 1432 C CA . SER A 1 177 ? -11.232 3.750 -1.486 1.00 97.81 177 SER A CA 1
ATOM 1433 C C . SER A 1 177 ? -10.435 3.250 -2.693 1.00 97.81 177 SER A C 1
ATOM 1435 O O . SER A 1 177 ? -10.049 4.037 -3.560 1.00 97.81 177 SER A O 1
ATOM 1437 N N . LEU A 1 178 ? -10.281 1.928 -2.829 1.00 97.88 178 LEU A N 1
ATOM 1438 C CA . LEU A 1 178 ? -9.637 1.331 -4.002 1.00 97.88 178 LEU A CA 1
ATOM 1439 C C . LEU A 1 178 ? -10.357 1.742 -5.293 1.00 97.88 178 LEU A C 1
ATOM 1441 O O . LEU A 1 178 ? -9.715 2.041 -6.295 1.00 97.88 178 LEU A O 1
ATOM 1445 N N . ARG A 1 179 ? -11.692 1.842 -5.263 1.00 97.75 179 ARG A N 1
ATOM 1446 C CA . ARG A 1 179 ? -12.502 2.275 -6.413 1.00 97.75 179 ARG A CA 1
ATOM 1447 C C . ARG A 1 179 ? -12.108 3.669 -6.907 1.00 97.75 179 ARG A C 1
ATOM 1449 O O . ARG A 1 179 ? -12.061 3.900 -8.114 1.00 97.75 179 ARG A O 1
ATOM 1456 N N . TYR A 1 180 ? -11.813 4.590 -5.992 1.00 97.94 180 TYR A N 1
ATOM 1457 C CA . TYR A 1 180 ? -11.360 5.938 -6.335 1.00 97.94 180 TYR A CA 1
ATOM 1458 C C . TYR A 1 180 ? -10.014 5.905 -7.072 1.00 97.94 180 TYR A C 1
ATOM 1460 O O . TYR A 1 180 ? -9.880 6.481 -8.155 1.00 97.94 180 TYR A O 1
ATOM 1468 N N . ILE A 1 181 ? -9.056 5.148 -6.536 1.00 98.06 181 ILE A N 1
ATOM 1469 C CA . ILE A 1 181 ? -7.716 4.989 -7.112 1.00 98.06 181 ILE A CA 1
ATOM 1470 C C . ILE A 1 181 ? -7.801 4.299 -8.482 1.00 98.06 181 ILE A C 1
ATOM 1472 O O . ILE A 1 181 ? -7.226 4.771 -9.466 1.00 98.06 181 ILE A O 1
ATOM 1476 N N . MET A 1 182 ? -8.592 3.227 -8.587 1.00 97.94 182 MET A N 1
ATOM 1477 C CA . MET A 1 182 ? -8.856 2.516 -9.839 1.00 97.94 182 MET A CA 1
ATOM 1478 C C . MET A 1 182 ? -9.367 3.465 -10.925 1.00 97.94 182 MET A C 1
ATOM 1480 O O . MET A 1 182 ? -8.821 3.473 -12.027 1.00 97.94 182 MET A O 1
ATOM 1484 N N . ASN A 1 183 ? -10.349 4.316 -10.619 1.00 98.06 183 ASN A N 1
ATOM 1485 C CA . ASN A 1 183 ? -10.899 5.268 -11.587 1.00 98.06 183 ASN A CA 1
ATOM 1486 C C . ASN A 1 183 ? -9.841 6.247 -12.122 1.00 98.06 183 ASN A C 1
ATOM 1488 O O . ASN A 1 183 ? -9.819 6.524 -13.326 1.00 98.06 183 ASN A O 1
ATOM 1492 N N . LYS A 1 184 ? -8.924 6.724 -11.269 1.00 98.00 184 LYS A N 1
ATOM 1493 C CA . LYS A 1 184 ? -7.791 7.553 -11.710 1.00 98.00 184 LYS A CA 1
ATOM 1494 C C . LYS A 1 184 ? -6.854 6.779 -12.631 1.00 98.00 184 LYS A C 1
ATOM 1496 O O . LYS A 1 184 ? -6.550 7.251 -13.725 1.00 98.00 184 LYS A O 1
ATOM 1501 N N . THR A 1 185 ? -6.464 5.562 -12.247 1.00 97.56 185 THR A N 1
ATOM 1502 C CA . THR A 1 185 ? -5.570 4.741 -13.083 1.00 97.56 185 THR A CA 1
ATOM 1503 C C . THR A 1 185 ? -6.196 4.403 -14.438 1.00 97.56 185 THR A C 1
ATOM 1505 O O . THR A 1 185 ? -5.538 4.537 -15.465 1.00 97.56 185 THR A O 1
ATOM 1508 N N . VAL A 1 186 ? -7.488 4.065 -14.486 1.00 96.69 186 VAL A N 1
ATOM 1509 C CA . VAL A 1 186 ? -8.224 3.826 -15.739 1.00 96.69 186 VAL A CA 1
ATOM 1510 C C . VAL A 1 186 ? -8.247 5.076 -16.619 1.00 96.69 186 VAL A C 1
ATOM 1512 O O . VAL A 1 186 ? -8.090 4.968 -17.834 1.00 96.69 186 VAL A O 1
ATOM 1515 N N . THR A 1 187 ? -8.415 6.257 -16.024 1.00 97.00 187 THR A N 1
ATOM 1516 C CA . THR A 1 187 ? -8.400 7.530 -16.757 1.00 97.00 187 THR A CA 1
ATOM 1517 C C . THR A 1 187 ? -7.046 7.773 -17.422 1.00 97.00 187 THR A C 1
ATOM 1519 O O . THR A 1 187 ? -7.006 8.061 -18.616 1.00 97.00 187 THR A O 1
ATOM 1522 N N . ILE A 1 188 ? -5.940 7.556 -16.701 1.00 96.62 188 ILE A N 1
ATOM 1523 C CA . ILE A 1 188 ? -4.583 7.695 -17.257 1.00 96.62 188 ILE A CA 1
ATOM 1524 C C . ILE A 1 188 ? -4.325 6.653 -18.350 1.00 96.62 188 ILE A C 1
ATOM 1526 O O . ILE A 1 188 ? -3.815 6.990 -19.417 1.00 96.62 188 ILE A O 1
ATOM 1530 N N . ARG A 1 189 ? -4.733 5.394 -18.145 1.00 94.88 189 ARG A N 1
ATOM 1531 C CA . ARG A 1 189 ? -4.541 4.333 -19.149 1.00 94.88 189 ARG A CA 1
ATOM 1532 C C . ARG A 1 189 ? -5.215 4.655 -20.483 1.00 94.88 189 ARG A C 1
ATOM 1534 O O . ARG A 1 189 ? -4.660 4.357 -21.537 1.00 94.88 189 ARG A O 1
ATOM 1541 N N . LYS A 1 190 ? -6.380 5.309 -20.448 1.00 93.88 190 LYS A N 1
ATOM 1542 C CA . LYS A 1 190 ? -7.106 5.753 -21.649 1.00 93.88 190 LYS A CA 1
ATOM 1543 C C . LYS A 1 190 ? -6.397 6.866 -22.422 1.00 93.88 190 LYS A C 1
ATOM 1545 O O . LYS A 1 190 ? -6.710 7.063 -23.590 1.00 93.88 190 LYS A O 1
ATOM 1550 N N . MET A 1 191 ? -5.434 7.569 -21.823 1.00 92.94 191 MET A N 1
ATOM 1551 C CA . MET A 1 191 ? -4.665 8.599 -22.531 1.00 92.94 191 MET A CA 1
ATOM 1552 C C . MET A 1 191 ? -3.745 8.008 -23.607 1.00 92.94 191 MET A C 1
ATOM 1554 O O . MET A 1 191 ? -3.318 8.728 -24.510 1.00 92.94 191 MET A O 1
ATOM 1558 N N . CYS A 1 192 ? -3.408 6.714 -23.524 1.00 91.31 192 CYS A N 1
ATOM 1559 C CA . CYS A 1 192 ? -2.602 6.059 -24.546 1.00 91.31 192 CYS A CA 1
ATOM 1560 C C . CYS A 1 192 ? -2.860 4.552 -24.652 1.00 91.31 192 CYS A C 1
ATOM 1562 O O . CYS A 1 192 ? -2.295 3.741 -23.913 1.00 91.31 192 CYS A O 1
ATOM 1564 N N . GLU A 1 193 ? -3.636 4.162 -25.661 1.00 89.62 193 GLU A N 1
ATOM 1565 C CA . GLU A 1 193 ? -3.902 2.753 -25.963 1.00 89.62 193 GLU A CA 1
ATOM 1566 C C . GLU A 1 193 ? -2.636 1.984 -26.359 1.00 89.62 193 GLU A C 1
ATOM 1568 O O . GLU A 1 193 ? -2.489 0.818 -25.992 1.00 89.62 193 GLU A O 1
ATOM 1573 N N . PHE A 1 194 ? -1.683 2.645 -27.025 1.00 90.19 194 PHE A N 1
ATOM 1574 C CA . PHE A 1 194 ? -0.417 2.024 -27.417 1.00 90.19 194 PHE A CA 1
ATOM 1575 C C . PHE A 1 194 ? 0.345 1.450 -26.209 1.00 90.19 194 PHE A C 1
ATOM 1577 O O . PHE A 1 194 ? 0.838 0.320 -26.278 1.00 90.19 194 PHE A O 1
ATOM 1584 N N . TYR A 1 195 ? 0.397 2.185 -25.091 1.00 89.12 195 TYR A N 1
ATOM 1585 C CA . TYR A 1 195 ? 1.091 1.726 -23.886 1.00 89.12 195 TYR A CA 1
ATOM 1586 C C . TYR A 1 195 ? 0.302 0.679 -23.099 1.00 89.12 195 TYR A C 1
ATOM 1588 O O . TYR A 1 195 ? 0.888 -0.303 -22.650 1.00 89.12 195 TYR A O 1
ATOM 1596 N N . TYR A 1 196 ? -1.017 0.851 -22.969 1.00 89.56 196 TYR A N 1
ATOM 1597 C CA . TYR A 1 196 ? -1.803 0.106 -21.977 1.00 89.56 196 TYR A CA 1
ATOM 1598 C C . TYR A 1 196 ? -2.793 -0.926 -22.527 1.00 89.56 196 TYR A C 1
ATOM 1600 O O . TYR A 1 196 ? -3.346 -1.688 -21.728 1.00 89.56 196 TYR A O 1
ATOM 1608 N N . SER A 1 197 ? -3.029 -0.947 -23.842 1.00 83.75 197 SER A N 1
ATOM 1609 C CA . SER A 1 197 ? -3.979 -1.861 -24.502 1.00 83.75 197 SER A CA 1
ATOM 1610 C C . SER A 1 197 ? -3.310 -2.814 -25.498 1.00 83.75 197 SER A C 1
ATOM 1612 O O . SER A 1 197 ? -3.868 -3.865 -25.805 1.00 83.75 197 SER A O 1
ATOM 1614 N N . THR A 1 198 ? -2.107 -2.495 -25.981 1.00 77.69 198 THR A N 1
ATOM 1615 C CA . THR A 1 198 ? -1.347 -3.379 -26.879 1.00 77.69 198 THR A CA 1
ATOM 1616 C C . THR A 1 198 ? -0.718 -4.533 -26.101 1.00 77.69 198 THR A C 1
ATOM 1618 O O . THR A 1 198 ? -0.045 -4.313 -25.094 1.00 77.69 198 THR A O 1
ATOM 1621 N N . THR A 1 199 ? -0.871 -5.768 -26.583 1.00 75.31 199 THR A N 1
ATOM 1622 C CA . THR A 1 199 ? -0.131 -6.918 -26.044 1.00 75.31 199 THR A CA 1
ATOM 1623 C C . THR A 1 199 ? 1.368 -6.726 -26.274 1.00 75.31 199 THR A C 1
ATOM 1625 O O . THR A 1 199 ? 1.808 -6.530 -27.406 1.00 75.31 199 THR A O 1
ATOM 1628 N N . ARG A 1 200 ? 2.162 -6.781 -25.201 1.00 70.44 200 ARG A N 1
ATOM 1629 C CA . ARG A 1 200 ? 3.621 -6.603 -25.242 1.00 70.44 200 ARG A CA 1
ATOM 1630 C C . ARG A 1 200 ? 4.341 -7.949 -25.162 1.00 70.44 200 ARG A C 1
ATOM 1632 O O . ARG A 1 200 ? 3.785 -8.928 -24.672 1.00 70.44 200 ARG A O 1
ATOM 1639 N N . GLY A 1 201 ? 5.587 -7.990 -25.639 1.00 60.88 201 GLY A N 1
ATOM 1640 C CA . GLY A 1 201 ? 6.392 -9.218 -25.747 1.00 60.88 201 GLY A CA 1
ATOM 1641 C C . GLY A 1 201 ? 6.713 -9.916 -24.416 1.00 60.88 201 GLY A C 1
ATOM 1642 O O . GLY A 1 201 ? 7.123 -11.074 -24.418 1.00 60.88 201 GLY A O 1
ATOM 1643 N N . THR A 1 202 ? 6.500 -9.246 -23.283 1.00 63.00 202 THR A N 1
ATOM 1644 C CA . THR A 1 202 ? 6.685 -9.768 -21.924 1.00 63.00 202 THR A CA 1
ATOM 1645 C C . THR A 1 202 ? 5.333 -9.792 -21.202 1.00 63.00 202 THR A C 1
ATOM 1647 O O . THR A 1 202 ? 4.888 -8.810 -20.617 1.00 63.00 202 THR A O 1
ATOM 1650 N N . THR A 1 203 ? 4.630 -10.924 -21.269 1.00 64.62 203 THR A N 1
ATOM 1651 C CA . THR A 1 203 ? 3.225 -11.008 -20.828 1.00 64.62 203 THR A CA 1
ATOM 1652 C C . THR A 1 203 ? 3.033 -11.119 -19.312 1.00 64.62 203 THR A C 1
ATOM 1654 O O . THR A 1 203 ? 1.928 -10.882 -18.838 1.00 64.62 203 THR A O 1
ATOM 1657 N N . ASP A 1 204 ? 4.076 -11.463 -18.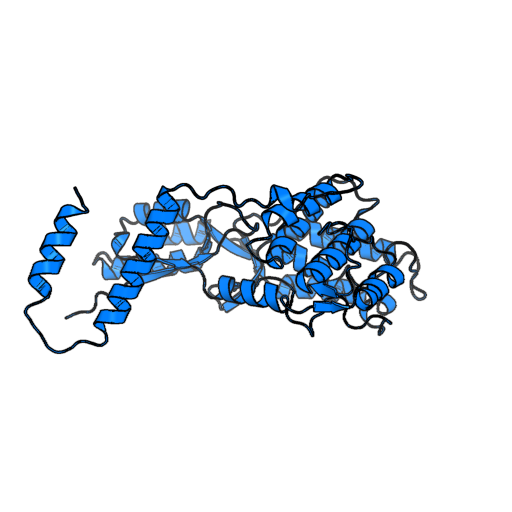547 1.00 81.81 204 ASP A N 1
ATOM 1658 C CA . ASP A 1 204 ? 3.988 -11.666 -17.090 1.00 81.81 204 ASP A CA 1
ATOM 1659 C C . ASP A 1 204 ? 5.156 -10.997 -16.346 1.00 81.81 204 ASP A C 1
ATOM 1661 O O . ASP A 1 204 ? 6.050 -11.654 -15.811 1.00 81.81 204 ASP A O 1
ATOM 1665 N N . ILE A 1 205 ? 5.166 -9.662 -16.364 1.00 86.81 205 ILE A N 1
ATOM 1666 C CA . ILE A 1 205 ? 6.194 -8.824 -15.721 1.00 86.81 205 ILE A CA 1
ATOM 1667 C C . ILE A 1 205 ? 6.174 -8.985 -14.193 1.00 86.81 205 ILE A C 1
ATOM 1669 O O . ILE A 1 205 ? 7.216 -8.907 -13.551 1.00 86.81 205 ILE A O 1
ATOM 1673 N N . PHE A 1 206 ? 5.001 -9.245 -13.612 1.00 88.12 206 PHE A N 1
ATOM 1674 C CA . PHE A 1 206 ? 4.824 -9.400 -12.165 1.00 88.12 206 PHE A CA 1
ATOM 1675 C C . PHE A 1 206 ? 4.977 -10.844 -11.673 1.00 88.12 206 PHE A C 1
ATOM 1677 O O . PHE A 1 206 ? 4.951 -11.083 -10.464 1.00 88.12 206 PHE A O 1
ATOM 1684 N N . LEU A 1 207 ? 5.170 -11.802 -12.586 1.00 90.75 207 LEU A N 1
ATOM 1685 C CA . LEU A 1 207 ? 5.273 -13.228 -12.273 1.00 90.75 207 LEU A CA 1
ATOM 1686 C C . LEU A 1 207 ? 4.046 -13.723 -11.493 1.00 90.75 207 LEU A C 1
ATOM 1688 O O . LEU A 1 207 ? 4.188 -14.469 -10.528 1.00 90.75 207 LEU A O 1
ATOM 1692 N N . VAL A 1 208 ? 2.846 -13.280 -11.876 1.00 86.19 208 VAL A N 1
ATOM 1693 C CA . VAL A 1 208 ? 1.582 -13.575 -11.167 1.00 86.19 208 VAL A CA 1
ATOM 1694 C C . VAL A 1 208 ? 1.278 -15.072 -11.183 1.00 86.19 208 VAL A C 1
ATOM 1696 O O . VAL A 1 208 ? 0.640 -15.595 -10.277 1.00 86.19 208 VAL A O 1
ATOM 1699 N N . SER A 1 209 ? 1.778 -15.781 -12.197 1.00 87.69 209 SER A N 1
ATOM 1700 C CA . SER A 1 209 ? 1.571 -17.226 -12.350 1.00 87.69 209 SER A CA 1
ATOM 1701 C C . SER A 1 209 ? 2.436 -18.082 -11.412 1.00 87.69 209 SER A C 1
ATOM 1703 O O . SER A 1 209 ? 2.379 -19.305 -11.501 1.00 87.69 209 SER A O 1
ATOM 1705 N N . PHE A 1 210 ? 3.276 -17.465 -10.577 1.00 90.12 210 PHE A N 1
ATOM 1706 C CA . PHE A 1 210 ? 4.216 -18.143 -9.686 1.00 90.12 210 PHE A CA 1
ATOM 1707 C C . PHE A 1 210 ? 3.943 -17.748 -8.237 1.00 90.12 210 PHE A C 1
ATOM 1709 O O . PHE A 1 210 ? 3.582 -16.604 -7.967 1.00 90.12 210 PHE A O 1
ATOM 1716 N N . SER A 1 211 ? 4.165 -18.660 -7.299 1.00 91.75 211 SER A N 1
ATOM 1717 C CA . SER A 1 211 ? 4.219 -18.315 -5.880 1.00 91.75 211 SER A CA 1
ATOM 1718 C C . SER A 1 211 ? 5.508 -17.547 -5.565 1.00 91.75 211 SER A C 1
ATOM 1720 O O . SER A 1 211 ? 6.522 -17.710 -6.240 1.00 91.75 211 SER A O 1
ATOM 1722 N N . GLY A 1 212 ? 5.504 -16.725 -4.516 1.00 84.88 212 GLY A N 1
ATOM 1723 C CA . GLY A 1 212 ? 6.681 -15.986 -4.052 1.00 84.88 212 GLY A CA 1
ATOM 1724 C C . GLY A 1 212 ? 7.850 -16.896 -3.669 1.00 84.88 212 GLY A C 1
ATOM 1725 O O . GLY A 1 212 ? 9.002 -16.525 -3.901 1.00 84.88 212 GLY A O 1
ATOM 1726 N N . ASP A 1 213 ? 7.544 -18.090 -3.155 1.00 87.12 213 ASP A N 1
ATOM 1727 C CA . ASP A 1 213 ? 8.523 -19.103 -2.741 1.00 87.12 213 ASP A CA 1
ATOM 1728 C C . ASP A 1 213 ? 9.031 -19.971 -3.908 1.00 87.12 213 ASP A C 1
ATOM 1730 O O . ASP A 1 213 ? 9.990 -20.730 -3.745 1.00 87.12 213 ASP A O 1
ATOM 1734 N N . ASP A 1 214 ? 8.429 -19.847 -5.098 1.00 92.31 214 ASP A N 1
ATOM 1735 C CA . ASP A 1 214 ? 8.911 -20.529 -6.296 1.00 92.31 214 ASP A CA 1
ATOM 1736 C C . ASP A 1 214 ? 10.244 -19.935 -6.773 1.00 92.31 214 ASP A C 1
ATOM 1738 O O . ASP A 1 214 ? 10.702 -18.865 -6.355 1.00 92.31 214 ASP A O 1
ATOM 1742 N N . THR A 1 215 ? 10.866 -20.622 -7.729 1.00 91.19 215 THR A N 1
ATOM 1743 C CA . THR A 1 215 ? 12.048 -20.124 -8.433 1.00 91.19 215 THR A CA 1
ATOM 1744 C C . THR A 1 215 ? 11.776 -19.998 -9.925 1.00 91.19 215 THR A C 1
ATOM 1746 O O . THR A 1 215 ? 11.012 -20.760 -10.515 1.00 91.19 215 THR A O 1
ATOM 1749 N N . ILE A 1 216 ? 12.429 -19.027 -10.554 1.00 89.94 216 ILE A N 1
ATOM 1750 C CA . ILE A 1 216 ? 12.442 -18.848 -12.005 1.00 89.94 216 ILE A CA 1
ATOM 1751 C C . ILE A 1 216 ? 13.868 -18.948 -12.527 1.00 89.94 216 ILE A C 1
ATOM 1753 O O . ILE A 1 216 ? 14.823 -18.627 -11.827 1.00 89.94 216 ILE A O 1
ATOM 1757 N N . SER A 1 217 ? 14.031 -19.349 -13.786 1.00 88.81 217 SER A N 1
ATOM 1758 C CA . SER A 1 217 ? 15.340 -19.295 -14.445 1.00 88.81 217 SER A CA 1
ATOM 1759 C C . SER A 1 217 ? 15.841 -17.853 -14.543 1.00 88.81 217 SER A C 1
ATOM 1761 O O . SER A 1 217 ? 15.049 -16.963 -14.874 1.00 88.81 217 SER A O 1
ATOM 1763 N N . GLU A 1 218 ? 17.149 -17.640 -14.414 1.00 82.81 218 GLU A N 1
ATOM 1764 C CA . GLU A 1 218 ? 17.783 -16.333 -14.659 1.00 82.81 218 GLU A CA 1
ATOM 1765 C C . GLU A 1 218 ? 17.394 -15.761 -16.031 1.00 82.81 218 GLU A C 1
ATOM 1767 O O . GLU A 1 218 ? 17.054 -14.590 -16.152 1.00 82.81 218 GLU A O 1
ATOM 1772 N N . GLY A 1 219 ? 17.331 -16.613 -17.060 1.00 87.19 219 GLY A N 1
ATOM 1773 C CA . GLY A 1 219 ? 16.929 -16.216 -18.410 1.00 87.19 219 GLY A CA 1
ATOM 1774 C C . GLY A 1 219 ? 15.524 -15.605 -18.494 1.00 87.19 219 GLY A C 1
ATOM 1775 O O . GLY A 1 219 ? 15.263 -14.805 -19.389 1.00 87.19 219 GLY A O 1
ATOM 1776 N N . LYS A 1 220 ? 14.613 -15.938 -17.569 1.00 88.75 220 LYS A N 1
ATOM 1777 C CA . LYS A 1 220 ? 13.272 -15.336 -17.514 1.00 88.75 220 LYS A CA 1
ATOM 1778 C C . LYS A 1 220 ? 13.326 -13.911 -16.966 1.00 88.75 220 LYS A C 1
ATOM 1780 O O . LYS A 1 220 ? 12.722 -13.027 -17.561 1.00 88.75 220 LYS A O 1
ATOM 1785 N N . TYR A 1 221 ? 14.077 -13.688 -15.889 1.00 88.88 221 TYR A N 1
ATOM 1786 C CA . TYR A 1 221 ? 14.351 -12.345 -15.371 1.00 88.88 221 TYR A CA 1
ATOM 1787 C C . TYR A 1 221 ? 15.115 -11.501 -16.401 1.00 88.88 221 TYR A C 1
ATOM 1789 O O . TYR A 1 221 ? 14.731 -10.364 -16.671 1.00 88.88 221 TYR A O 1
ATOM 1797 N N . ARG A 1 222 ? 16.117 -12.106 -17.055 1.00 88.69 222 ARG A N 1
ATOM 1798 C CA . ARG A 1 222 ? 16.934 -11.485 -18.098 1.00 88.69 222 ARG A CA 1
ATOM 1799 C C . ARG A 1 222 ? 16.121 -10.893 -19.232 1.00 88.69 222 ARG A C 1
ATOM 1801 O O . ARG A 1 222 ? 16.268 -9.720 -19.546 1.00 88.69 222 ARG A O 1
ATOM 1808 N N . LYS A 1 223 ? 15.198 -11.682 -19.781 1.00 90.19 223 LYS A N 1
ATOM 1809 C CA . LYS A 1 223 ? 14.295 -11.219 -20.840 1.00 90.19 223 LYS A CA 1
ATOM 1810 C C . LYS A 1 223 ? 13.522 -9.964 -20.443 1.00 90.19 223 LYS A C 1
ATOM 1812 O O . LYS A 1 223 ? 13.320 -9.102 -21.288 1.00 90.19 223 LYS A O 1
ATOM 1817 N N . THR A 1 224 ? 13.083 -9.856 -19.188 1.00 90.62 224 THR A N 1
ATOM 1818 C CA . THR A 1 224 ? 12.350 -8.677 -18.717 1.00 90.62 224 THR A CA 1
ATOM 1819 C C . THR A 1 224 ? 13.261 -7.459 -18.630 1.00 90.62 224 THR A C 1
ATOM 1821 O O . THR A 1 224 ? 12.901 -6.412 -19.169 1.00 90.62 224 THR A O 1
ATOM 1824 N N . TRP A 1 225 ? 14.430 -7.575 -17.989 1.00 89.31 225 TRP A N 1
ATOM 1825 C CA . TRP A 1 225 ? 15.287 -6.405 -17.798 1.00 89.31 225 TRP A CA 1
ATOM 1826 C C . TRP A 1 225 ? 15.957 -5.932 -19.093 1.00 89.31 225 TRP A C 1
ATOM 1828 O O . TRP A 1 225 ? 16.044 -4.726 -19.312 1.00 89.31 225 TRP A O 1
ATOM 1838 N N . GLU A 1 226 ? 16.325 -6.848 -19.997 1.00 91.75 226 GLU A N 1
ATOM 1839 C CA . GLU A 1 226 ? 16.854 -6.506 -21.325 1.00 91.75 226 GLU A CA 1
ATOM 1840 C C . GLU A 1 226 ? 15.792 -5.821 -22.192 1.00 91.75 226 GLU A C 1
ATOM 1842 O O . GLU A 1 226 ? 16.075 -4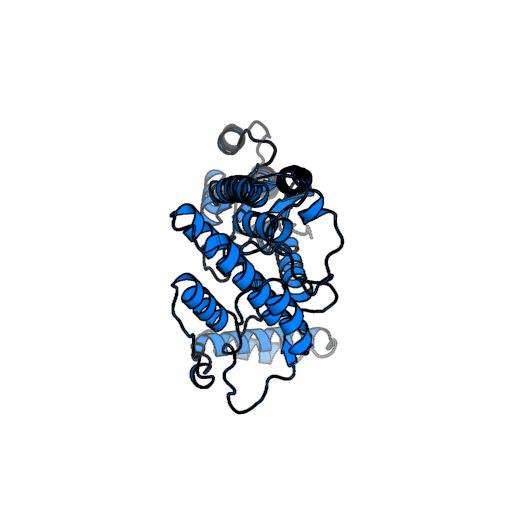.807 -22.827 1.00 91.75 226 GLU A O 1
ATOM 1847 N N . PHE A 1 227 ? 14.558 -6.341 -22.206 1.00 92.25 227 PHE A N 1
ATOM 1848 C CA . PHE A 1 227 ? 13.487 -5.801 -23.049 1.00 92.25 227 PHE A CA 1
ATOM 1849 C C . PHE A 1 227 ? 13.075 -4.381 -22.641 1.00 92.25 227 PHE A C 1
ATOM 1851 O O . PHE A 1 227 ? 12.836 -3.534 -23.502 1.00 92.25 227 PHE A O 1
ATOM 1858 N N . PHE A 1 228 ? 12.984 -4.111 -21.336 1.00 92.94 228 PHE A N 1
ATOM 1859 C CA . PHE A 1 228 ? 12.586 -2.795 -20.827 1.00 92.94 228 PHE A CA 1
ATOM 1860 C C . PHE A 1 228 ? 13.754 -1.856 -20.532 1.00 92.94 228 PHE A C 1
ATOM 1862 O O . PHE A 1 228 ? 13.507 -0.721 -20.131 1.00 92.94 228 PHE A O 1
ATOM 1869 N N . GLU A 1 229 ? 14.998 -2.300 -20.723 1.00 93.75 229 GLU A N 1
ATOM 1870 C CA . GLU A 1 229 ? 16.207 -1.553 -20.355 1.00 93.75 229 GLU A CA 1
ATOM 1871 C C . GLU A 1 229 ? 16.176 -1.040 -18.899 1.00 93.75 229 GLU A C 1
ATOM 1873 O O . GLU A 1 229 ? 16.563 0.102 -18.620 1.00 93.75 229 GLU A O 1
ATOM 1878 N N . ILE A 1 230 ? 15.668 -1.859 -17.972 1.00 92.94 230 ILE A N 1
ATOM 1879 C CA . ILE A 1 230 ? 15.720 -1.573 -16.529 1.00 92.94 230 ILE A CA 1
ATOM 1880 C C . ILE A 1 230 ? 17.020 -2.118 -15.929 1.00 92.94 230 ILE A C 1
ATOM 1882 O O . ILE A 1 230 ? 17.681 -2.971 -16.526 1.00 92.94 230 ILE A O 1
ATOM 1886 N N . SER A 1 231 ? 17.392 -1.611 -14.755 1.00 90.38 231 SER A N 1
ATOM 1887 C CA . SER A 1 231 ? 18.619 -2.010 -14.069 1.00 90.38 231 SER A CA 1
ATOM 1888 C C . SER A 1 231 ? 18.657 -3.502 -13.763 1.00 90.38 231 SER A C 1
ATOM 1890 O O . SER A 1 231 ? 17.651 -4.125 -13.415 1.00 90.38 231 SER A O 1
ATOM 1892 N N . GLU A 1 232 ? 19.858 -4.060 -13.861 1.00 87.44 232 GLU A N 1
ATOM 1893 C CA . GLU A 1 232 ? 20.128 -5.434 -13.490 1.00 87.44 232 GLU A CA 1
ATOM 1894 C C . GLU A 1 232 ? 20.672 -5.516 -12.063 1.00 87.44 232 GLU A C 1
ATOM 1896 O O . GLU A 1 232 ? 21.750 -5.015 -11.747 1.00 87.44 232 GLU A O 1
ATOM 1901 N N . PHE A 1 233 ? 19.964 -6.264 -11.225 1.00 84.69 233 PHE A N 1
ATOM 1902 C CA . PHE A 1 233 ? 20.425 -6.646 -9.897 1.00 84.69 233 PHE A CA 1
ATOM 1903 C C . PHE A 1 233 ? 20.829 -8.125 -9.883 1.00 84.69 233 PHE A C 1
ATOM 1905 O O . PHE A 1 233 ? 19.977 -9.009 -9.975 1.00 84.69 233 PHE A O 1
ATOM 1912 N N . ARG A 1 234 ? 22.140 -8.396 -9.803 1.00 67.69 234 ARG A N 1
ATOM 1913 C CA . ARG A 1 234 ? 22.720 -9.752 -9.665 1.00 67.69 234 ARG A CA 1
ATOM 1914 C C . ARG A 1 234 ? 23.414 -9.998 -8.321 1.00 67.69 234 ARG A C 1
ATOM 1916 O O . ARG A 1 234 ? 23.568 -11.143 -7.919 1.00 67.69 234 ARG A O 1
ATOM 1923 N N . ASN A 1 235 ? 23.802 -8.937 -7.614 1.00 61.62 235 ASN A N 1
ATOM 1924 C CA . ASN A 1 235 ? 24.744 -9.004 -6.486 1.00 61.62 235 ASN A CA 1
ATOM 1925 C C . ASN A 1 235 ? 24.074 -9.074 -5.104 1.00 61.62 235 ASN A C 1
ATOM 1927 O O . ASN A 1 235 ? 24.733 -8.899 -4.088 1.00 61.62 235 ASN A O 1
ATOM 1931 N N . PHE A 1 236 ? 22.765 -9.305 -5.040 1.00 62.94 236 PHE A N 1
ATOM 1932 C CA . PHE A 1 236 ? 22.035 -9.284 -3.770 1.00 62.94 236 PHE A CA 1
ATOM 1933 C C . PHE A 1 236 ? 22.302 -10.531 -2.899 1.00 62.94 236 PHE A C 1
ATOM 1935 O O . PHE A 1 236 ? 22.274 -10.449 -1.675 1.00 62.94 236 PHE A O 1
ATOM 1942 N N . PHE A 1 237 ? 22.612 -11.678 -3.517 1.00 58.97 237 PHE A N 1
ATOM 1943 C CA . PHE A 1 237 ? 23.071 -12.895 -2.837 1.00 58.97 237 PHE A CA 1
ATOM 1944 C C . PHE A 1 237 ? 24.434 -13.292 -3.404 1.00 58.97 237 PHE A C 1
ATOM 1946 O O . PHE A 1 237 ? 24.524 -14.121 -4.307 1.00 58.97 237 PHE A O 1
ATOM 1953 N N . LEU A 1 238 ? 25.498 -12.657 -2.912 1.00 47.94 238 LEU A N 1
ATOM 1954 C CA . LEU A 1 238 ? 26.878 -12.975 -3.280 1.00 47.94 238 LEU A CA 1
ATOM 1955 C C . LEU A 1 238 ? 27.273 -14.356 -2.740 1.00 47.94 238 LEU A C 1
ATOM 1957 O O . LEU A 1 238 ? 27.967 -14.471 -1.737 1.00 47.94 238 LEU A O 1
ATOM 1961 N N . ASP A 1 239 ? 26.864 -15.405 -3.440 1.00 51.09 239 ASP A N 1
ATOM 1962 C CA . ASP A 1 239 ? 27.663 -16.621 -3.554 1.00 51.09 239 ASP A CA 1
ATOM 1963 C C . ASP A 1 239 ? 28.367 -16.509 -4.918 1.00 51.09 239 ASP A C 1
ATOM 1965 O O . ASP A 1 239 ? 27.941 -17.091 -5.914 1.00 51.09 239 ASP A O 1
ATOM 1969 N N . LEU A 1 240 ? 29.401 -15.653 -4.989 1.00 46.34 240 LEU A N 1
ATOM 1970 C CA . LEU A 1 240 ? 30.147 -15.294 -6.216 1.00 46.34 240 LEU A CA 1
ATOM 1971 C C . LEU A 1 240 ? 30.678 -16.513 -6.994 1.00 46.34 240 LEU A C 1
ATOM 1973 O O . LEU A 1 240 ? 31.013 -16.399 -8.171 1.00 46.34 240 LEU A O 1
ATOM 1977 N N . GLU A 1 241 ? 30.747 -17.675 -6.346 1.00 47.34 241 GLU A N 1
ATOM 1978 C CA . GLU A 1 241 ? 31.238 -18.927 -6.919 1.00 47.34 241 GLU A CA 1
ATOM 1979 C C . GLU A 1 241 ? 30.151 -19.773 -7.605 1.00 47.34 241 GLU A C 1
ATOM 1981 O O . GLU A 1 241 ? 30.474 -20.727 -8.314 1.00 47.34 241 GLU A O 1
ATOM 1986 N N . LYS A 1 242 ? 28.862 -19.435 -7.455 1.00 51.81 242 LYS A N 1
ATOM 1987 C CA . LYS A 1 242 ? 27.761 -20.150 -8.114 1.00 51.81 242 LYS A CA 1
ATOM 1988 C C . LYS A 1 242 ? 27.048 -19.237 -9.095 1.00 51.81 242 LYS A C 1
ATOM 1990 O O . LYS A 1 242 ? 26.401 -18.270 -8.708 1.00 51.81 242 LYS A O 1
ATOM 1995 N N . SER A 1 243 ? 27.078 -19.598 -10.380 1.00 53.84 243 SER A N 1
ATOM 1996 C CA . SER A 1 243 ? 26.152 -19.008 -11.347 1.00 53.84 243 SER A CA 1
ATOM 1997 C C . SER A 1 243 ? 24.724 -19.225 -10.836 1.00 53.84 243 SER A C 1
ATOM 1999 O O . SER A 1 243 ? 24.295 -20.378 -10.697 1.00 53.84 243 SER A O 1
ATOM 2001 N N . MET A 1 244 ? 23.993 -18.150 -10.540 1.00 60.72 244 MET A N 1
ATOM 2002 C CA . MET A 1 244 ? 22.583 -18.235 -10.165 1.00 60.72 244 MET A CA 1
ATOM 2003 C C . MET A 1 244 ? 21.764 -18.692 -11.374 1.00 60.72 244 MET A C 1
ATOM 2005 O O . MET A 1 244 ? 21.202 -17.885 -12.099 1.00 60.72 244 MET A O 1
ATOM 2009 N N . SER A 1 245 ? 21.681 -20.003 -11.602 1.00 73.44 245 SER A N 1
ATOM 2010 C CA . SER A 1 245 ? 20.834 -20.572 -12.659 1.00 73.44 245 SER A CA 1
ATOM 2011 C C . SER A 1 245 ? 19.340 -20.307 -12.411 1.00 73.44 245 SER A C 1
ATOM 2013 O O . SER A 1 245 ? 18.547 -20.253 -13.358 1.00 73.44 245 SER A O 1
ATOM 2015 N N . SER A 1 246 ? 18.965 -20.079 -11.149 1.00 82.00 246 SER A N 1
ATOM 2016 C CA . SER A 1 246 ? 17.603 -19.799 -10.701 1.00 82.00 246 SER A CA 1
ATOM 2017 C C . SER A 1 246 ? 17.547 -18.680 -9.658 1.00 82.00 246 SER A C 1
ATOM 2019 O O . SER A 1 246 ? 18.434 -18.564 -8.813 1.00 82.00 246 SER A O 1
ATOM 2021 N N . LEU A 1 247 ? 16.462 -17.908 -9.679 1.00 86.62 247 LEU A N 1
ATOM 2022 C CA . LEU A 1 247 ? 16.172 -16.776 -8.805 1.00 86.62 247 LEU A CA 1
ATOM 2023 C C . LEU A 1 247 ? 14.816 -16.996 -8.106 1.00 86.62 247 LEU A C 1
ATOM 2025 O O . LEU A 1 247 ? 13.841 -17.291 -8.801 1.00 86.62 247 LEU A O 1
ATOM 2029 N N . PRO A 1 248 ? 14.717 -16.844 -6.773 1.00 89.75 248 PRO A N 1
ATOM 2030 C CA . PRO A 1 248 ? 13.433 -16.766 -6.077 1.00 89.75 248 PRO A CA 1
ATOM 2031 C C . PRO A 1 248 ? 12.484 -15.722 -6.680 1.00 89.75 248 PRO A C 1
ATOM 2033 O O . PRO A 1 248 ? 12.893 -14.600 -6.991 1.00 89.75 248 PRO A O 1
ATOM 2036 N N . VAL A 1 249 ? 11.205 -16.069 -6.821 1.00 92.38 249 VAL A N 1
ATOM 2037 C CA . VAL A 1 249 ? 10.196 -15.209 -7.460 1.00 92.38 249 VAL A CA 1
ATOM 2038 C C . VAL A 1 249 ? 9.985 -13.912 -6.698 1.00 92.38 249 VAL A C 1
ATOM 2040 O O . VAL A 1 249 ? 9.937 -12.854 -7.326 1.00 92.38 249 VAL A O 1
ATOM 2043 N N . TRP A 1 250 ? 9.911 -13.957 -5.365 1.00 92.19 250 TRP A N 1
ATOM 2044 C CA . TRP A 1 250 ? 9.792 -12.741 -4.555 1.00 92.19 250 TRP A CA 1
ATOM 2045 C C . TRP A 1 250 ? 10.911 -11.735 -4.863 1.00 92.19 250 TRP A C 1
ATOM 2047 O O . TRP A 1 250 ? 10.663 -10.537 -4.978 1.00 92.19 250 TRP A O 1
ATOM 2057 N N . MET A 1 251 ? 12.133 -12.223 -5.082 1.00 91.12 251 MET A N 1
ATOM 2058 C CA . MET A 1 251 ? 13.295 -11.384 -5.363 1.00 91.12 251 MET A CA 1
ATOM 2059 C C . MET A 1 251 ? 13.231 -10.804 -6.770 1.00 91.12 251 MET A C 1
ATOM 2061 O O . MET A 1 251 ? 13.461 -9.614 -6.959 1.00 91.12 251 MET A O 1
ATOM 2065 N N . ALA A 1 252 ? 12.842 -11.622 -7.751 1.00 92.19 252 ALA A N 1
ATOM 2066 C CA . ALA A 1 252 ? 12.601 -11.154 -9.109 1.00 92.19 252 ALA A CA 1
ATOM 2067 C C . ALA A 1 252 ? 11.533 -10.047 -9.144 1.00 92.19 252 ALA A C 1
ATOM 2069 O O . ALA A 1 252 ? 11.716 -9.040 -9.825 1.00 92.19 252 ALA A O 1
ATOM 2070 N N . ARG A 1 253 ? 10.447 -10.188 -8.369 1.00 93.94 253 ARG A N 1
ATOM 2071 C CA . ARG A 1 253 ? 9.399 -9.162 -8.238 1.00 93.94 253 ARG A CA 1
ATOM 2072 C C . ARG A 1 253 ? 9.932 -7.860 -7.648 1.00 93.94 253 ARG A C 1
ATOM 2074 O O . ARG A 1 253 ? 9.555 -6.796 -8.135 1.00 93.94 253 ARG A O 1
ATOM 2081 N N . VAL A 1 254 ? 10.794 -7.934 -6.630 1.00 94.00 254 VAL A N 1
ATOM 2082 C CA . VAL A 1 254 ? 11.453 -6.755 -6.044 1.00 94.00 254 VAL A CA 1
ATOM 2083 C C . VAL A 1 254 ? 12.358 -6.084 -7.079 1.00 94.00 254 VAL A C 1
ATOM 2085 O O . VAL A 1 254 ? 12.203 -4.892 -7.324 1.00 94.00 254 VAL A O 1
ATOM 2088 N N . PHE A 1 255 ? 13.236 -6.842 -7.742 1.00 92.94 255 PHE A N 1
ATOM 2089 C CA . PHE A 1 255 ? 14.183 -6.331 -8.742 1.00 92.94 255 PHE A CA 1
ATOM 2090 C C . PHE A 1 255 ? 13.505 -5.666 -9.932 1.00 92.94 255 PHE A C 1
ATOM 2092 O O . PHE A 1 255 ? 13.897 -4.577 -10.344 1.00 92.94 255 PHE A O 1
ATOM 2099 N N 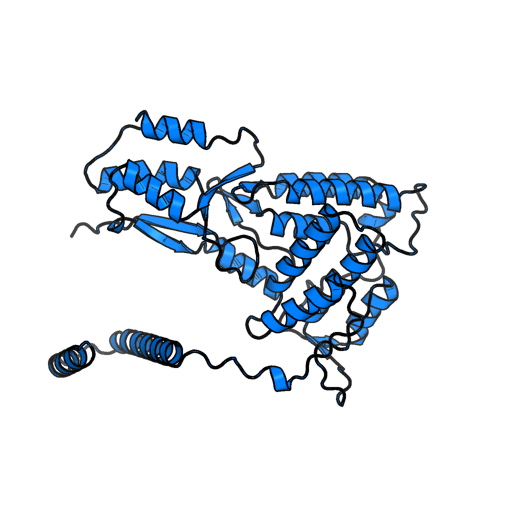. ILE A 1 256 ? 12.462 -6.295 -10.468 1.00 93.88 256 ILE A N 1
ATOM 2100 C CA . ILE A 1 256 ? 11.709 -5.734 -11.586 1.00 93.88 256 ILE A CA 1
ATOM 2101 C C . ILE A 1 256 ? 11.056 -4.414 -11.163 1.00 93.88 256 ILE A C 1
ATOM 2103 O O . ILE A 1 256 ? 11.166 -3.421 -11.878 1.00 93.88 256 ILE A O 1
ATOM 2107 N N . GLN A 1 257 ? 10.410 -4.373 -9.993 1.00 95.44 257 GLN A N 1
ATOM 2108 C CA . GLN A 1 257 ? 9.722 -3.166 -9.533 1.00 95.44 257 GLN A CA 1
ATOM 2109 C C . GLN A 1 257 ? 10.685 -2.024 -9.198 1.00 95.44 257 GLN A C 1
ATOM 2111 O O . GLN A 1 257 ? 10.433 -0.897 -9.623 1.00 95.44 257 GLN A O 1
ATOM 2116 N N . ILE A 1 258 ? 11.797 -2.292 -8.505 1.00 94.69 258 ILE A N 1
ATOM 2117 C CA . ILE A 1 258 ? 12.787 -1.249 -8.208 1.00 94.69 258 ILE A CA 1
ATOM 2118 C C . ILE A 1 258 ? 13.517 -0.783 -9.478 1.00 94.69 258 ILE A C 1
ATOM 2120 O O . ILE A 1 258 ? 13.743 0.410 -9.631 1.00 94.69 258 ILE A O 1
ATOM 2124 N N . GLY A 1 259 ? 13.770 -1.671 -10.448 1.00 94.44 259 GLY A N 1
ATOM 2125 C CA . GLY A 1 259 ? 14.348 -1.294 -11.743 1.00 94.44 259 GLY A CA 1
ATOM 2126 C C . GLY A 1 259 ? 13.434 -0.375 -12.563 1.00 94.44 259 GLY A C 1
ATOM 2127 O O . GLY A 1 259 ? 13.903 0.589 -13.171 1.00 94.44 259 GLY A O 1
ATOM 2128 N N . PHE A 1 260 ? 12.116 -0.613 -12.544 1.00 96.19 260 PHE A N 1
ATOM 2129 C CA . PHE A 1 260 ? 11.150 0.331 -13.120 1.00 96.19 260 PHE A CA 1
ATOM 2130 C C . PHE A 1 260 ? 11.100 1.653 -12.350 1.00 96.19 260 PHE A C 1
ATOM 2132 O O . PHE A 1 260 ? 10.961 2.701 -12.978 1.00 96.19 260 PHE A O 1
ATOM 2139 N N . ALA A 1 261 ? 11.222 1.625 -11.020 1.00 95.88 261 ALA A N 1
ATOM 2140 C CA . ALA A 1 261 ? 11.255 2.841 -10.215 1.00 95.88 261 ALA A CA 1
ATOM 2141 C C . ALA A 1 261 ? 12.487 3.695 -10.556 1.00 95.88 261 ALA A C 1
ATOM 2143 O O . ALA A 1 261 ? 12.325 4.864 -10.897 1.00 95.88 261 ALA A O 1
ATOM 2144 N N . GLU A 1 262 ? 13.691 3.116 -10.582 1.00 93.31 262 GLU A N 1
ATOM 2145 C CA . GLU A 1 262 ? 14.911 3.828 -10.987 1.00 93.31 262 GLU A CA 1
ATOM 2146 C C . GLU A 1 262 ? 14.775 4.451 -12.379 1.00 93.31 262 GLU A C 1
ATOM 2148 O O . GLU A 1 262 ? 15.115 5.616 -12.582 1.00 93.31 262 GLU A O 1
ATOM 2153 N N . GLN A 1 263 ? 14.243 3.698 -13.346 1.00 94.62 263 GLN A N 1
ATOM 2154 C CA . GLN A 1 263 ? 14.056 4.205 -14.702 1.00 94.62 263 GLN A CA 1
ATOM 2155 C C . GLN A 1 263 ? 13.041 5.359 -14.745 1.00 94.62 263 GLN A C 1
ATOM 2157 O O . GLN A 1 263 ? 13.293 6.378 -15.389 1.00 94.62 263 GLN A O 1
ATOM 2162 N N . PHE A 1 264 ? 11.906 5.218 -14.057 1.00 96.38 264 PHE A N 1
ATOM 2163 C CA . PHE A 1 264 ? 10.834 6.212 -14.046 1.00 96.38 264 PHE A CA 1
ATOM 2164 C C . PHE A 1 264 ? 11.251 7.505 -13.330 1.00 96.38 264 PHE A C 1
ATOM 2166 O O . PHE A 1 264 ? 10.975 8.601 -13.825 1.00 96.38 264 PHE A O 1
ATOM 2173 N N . PHE A 1 265 ? 11.959 7.399 -12.203 1.00 94.62 265 PHE A N 1
ATOM 2174 C CA . PHE A 1 265 ? 12.355 8.532 -11.360 1.00 94.62 265 PHE A CA 1
ATOM 2175 C C . PHE A 1 265 ? 13.759 9.084 -11.650 1.00 94.62 265 PHE A C 1
ATOM 2177 O O . PHE A 1 265 ? 14.161 10.044 -11.003 1.00 94.62 265 PHE A O 1
ATOM 2184 N N . LYS A 1 266 ? 14.495 8.555 -12.639 1.00 89.44 266 LYS A N 1
ATOM 2185 C CA . LYS A 1 266 ? 15.902 8.910 -12.924 1.00 89.44 266 LYS A CA 1
ATOM 2186 C C . LYS A 1 266 ? 16.224 10.414 -12.913 1.00 89.44 266 LYS A C 1
ATOM 2188 O O . LYS A 1 266 ? 17.266 10.822 -12.407 1.00 89.44 266 LYS A O 1
ATOM 2193 N N . GLU A 1 267 ? 15.350 11.231 -13.494 1.00 86.25 267 GLU A N 1
ATOM 2194 C CA . GLU A 1 267 ? 15.521 12.691 -13.606 1.00 86.25 267 GLU A CA 1
ATOM 2195 C C . GLU A 1 267 ? 14.699 13.477 -12.564 1.00 86.25 267 GLU A C 1
ATOM 2197 O O . GLU A 1 267 ? 14.732 14.705 -12.537 1.00 86.25 267 GLU A O 1
ATOM 2202 N N . GLU A 1 268 ? 13.970 12.787 -11.684 1.00 87.50 268 GLU A N 1
ATOM 2203 C CA . GLU A 1 268 ? 13.027 13.378 -10.734 1.00 87.50 268 GLU A CA 1
ATOM 2204 C C . GLU A 1 268 ? 13.638 13.487 -9.333 1.00 87.50 268 GLU A C 1
ATOM 2206 O O . GLU A 1 268 ? 13.590 12.554 -8.536 1.00 87.50 268 GLU A O 1
ATOM 2211 N N . GLN A 1 269 ? 14.180 14.661 -9.010 1.00 85.25 269 GLN A N 1
ATOM 2212 C CA . GLN A 1 269 ? 14.875 14.910 -7.735 1.00 85.25 269 GLN A CA 1
ATOM 2213 C C . GLN A 1 269 ? 14.053 15.736 -6.734 1.00 85.25 269 GLN A C 1
ATOM 2215 O O . GLN A 1 269 ? 14.567 16.199 -5.719 1.00 85.25 269 GLN A O 1
ATOM 2220 N N . SER A 1 270 ? 12.767 15.964 -7.016 1.00 90.94 270 SER A N 1
ATOM 2221 C CA . SER A 1 270 ? 11.892 16.662 -6.068 1.00 90.94 270 SER A CA 1
ATOM 2222 C C . SER A 1 270 ? 11.708 15.851 -4.781 1.00 90.94 270 SER A C 1
ATOM 2224 O O . SER A 1 270 ? 11.615 14.624 -4.826 1.00 90.94 270 SER A O 1
ATOM 2226 N N . GLU A 1 271 ? 11.560 16.537 -3.646 1.00 90.94 271 GLU A N 1
ATOM 2227 C CA . GLU A 1 271 ? 11.294 15.918 -2.337 1.00 90.94 271 GLU A CA 1
ATOM 2228 C C . GLU A 1 271 ? 10.108 14.937 -2.383 1.00 90.94 271 GLU A C 1
ATOM 2230 O O . GLU A 1 271 ? 10.184 13.830 -1.853 1.00 90.94 271 GLU A O 1
ATOM 2235 N N . ASN A 1 272 ? 9.045 15.289 -3.114 1.00 92.38 272 ASN A N 1
ATOM 2236 C CA . ASN A 1 272 ? 7.888 14.413 -3.307 1.00 92.38 272 ASN A CA 1
ATOM 2237 C C . ASN A 1 272 ? 8.251 13.110 -4.034 1.00 92.38 272 ASN A C 1
ATOM 2239 O O . ASN A 1 272 ? 7.771 12.045 -3.658 1.00 92.38 272 ASN A O 1
ATOM 2243 N N . CYS A 1 273 ? 9.105 13.170 -5.058 1.00 93.88 273 CYS A N 1
ATOM 2244 C CA . CYS A 1 273 ? 9.535 11.976 -5.789 1.00 93.88 273 CYS A CA 1
ATOM 2245 C C . CYS A 1 273 ? 10.434 11.080 -4.934 1.00 93.88 273 CYS A C 1
ATOM 2247 O O . CYS A 1 273 ? 10.320 9.859 -5.015 1.00 93.88 273 CYS A O 1
ATOM 2249 N N . LEU A 1 274 ? 11.283 11.662 -4.083 1.00 93.00 274 LEU A N 1
ATOM 2250 C CA . LEU A 1 274 ? 12.075 10.903 -3.110 1.00 93.00 274 LEU A CA 1
ATOM 2251 C C . LEU A 1 274 ? 11.168 10.206 -2.089 1.00 93.00 274 LEU A C 1
ATOM 2253 O O . LEU A 1 274 ? 11.325 9.013 -1.835 1.00 93.00 274 LEU A O 1
ATOM 2257 N N . ARG A 1 275 ? 10.154 10.911 -1.576 1.00 94.25 275 ARG A N 1
ATOM 2258 C CA . ARG A 1 275 ? 9.159 10.339 -0.661 1.00 94.25 275 ARG A CA 1
ATOM 2259 C C . ARG A 1 275 ? 8.374 9.191 -1.302 1.00 94.25 275 ARG A C 1
ATOM 2261 O O . ARG A 1 275 ? 8.190 8.155 -0.671 1.00 94.25 275 ARG A O 1
ATOM 2268 N N . ILE A 1 276 ? 7.943 9.339 -2.556 1.00 96.75 276 ILE A N 1
ATOM 2269 C CA . ILE A 1 276 ? 7.268 8.264 -3.303 1.00 96.75 276 ILE A CA 1
ATOM 2270 C C . ILE A 1 276 ? 8.187 7.044 -3.437 1.00 96.75 276 ILE A C 1
ATOM 2272 O O . ILE A 1 276 ? 7.755 5.924 -3.182 1.00 96.75 276 ILE A O 1
ATOM 2276 N N . GLN A 1 277 ? 9.457 7.245 -3.791 1.00 95.50 277 GLN A N 1
ATOM 2277 C CA . GLN A 1 277 ? 10.429 6.157 -3.912 1.00 95.50 277 GLN A CA 1
ATOM 2278 C C . GLN A 1 277 ? 10.665 5.423 -2.584 1.00 95.50 277 GLN A C 1
ATOM 2280 O O . GLN A 1 277 ? 10.691 4.193 -2.566 1.00 95.50 277 GLN A O 1
ATOM 2285 N N . GLN A 1 278 ? 10.759 6.150 -1.467 1.00 94.50 278 GLN A N 1
ATOM 2286 C CA . GLN A 1 278 ? 10.862 5.564 -0.125 1.00 94.50 278 GLN A CA 1
ATOM 2287 C C . GLN A 1 278 ? 9.625 4.731 0.235 1.00 94.50 278 GLN A C 1
ATOM 2289 O O . GLN A 1 278 ? 9.755 3.613 0.733 1.00 94.50 278 GLN A O 1
ATOM 2294 N N . ILE A 1 279 ? 8.426 5.244 -0.064 1.00 95.88 279 ILE A N 1
ATOM 2295 C CA . ILE A 1 279 ? 7.167 4.512 0.132 1.00 95.88 279 ILE A CA 1
ATOM 2296 C C . ILE A 1 279 ? 7.163 3.223 -0.695 1.00 95.88 279 ILE A C 1
ATOM 2298 O O . ILE A 1 279 ? 6.833 2.163 -0.166 1.00 95.88 279 ILE A O 1
ATOM 2302 N N . LEU A 1 280 ? 7.563 3.289 -1.970 1.00 96.75 280 LEU A N 1
ATOM 2303 C CA . LEU A 1 280 ? 7.643 2.116 -2.841 1.00 96.75 280 LEU A CA 1
ATOM 2304 C C . LEU A 1 280 ? 8.623 1.078 -2.291 1.00 96.75 280 LEU A C 1
ATOM 2306 O O . LEU A 1 280 ? 8.250 -0.085 -2.160 1.00 96.75 280 LEU A O 1
ATOM 2310 N N . ALA A 1 281 ? 9.837 1.485 -1.910 1.00 95.06 281 ALA A N 1
ATOM 2311 C CA . ALA A 1 281 ? 10.820 0.587 -1.309 1.00 95.06 281 ALA A CA 1
ATOM 2312 C C . ALA A 1 281 ? 10.279 -0.091 -0.043 1.00 95.06 281 ALA A C 1
ATOM 2314 O O . ALA A 1 281 ? 10.384 -1.309 0.097 1.00 95.06 281 ALA A O 1
ATOM 2315 N N . ASN A 1 282 ? 9.627 0.668 0.840 1.00 94.88 282 ASN A N 1
ATOM 2316 C CA . ASN A 1 282 ? 9.009 0.114 2.038 1.00 94.88 282 ASN A CA 1
ATOM 2317 C C . ASN A 1 282 ? 7.891 -0.893 1.700 1.00 94.88 282 ASN A C 1
ATOM 2319 O O . ASN A 1 282 ? 7.849 -1.984 2.267 1.00 94.88 282 ASN A O 1
ATOM 2323 N N . CYS A 1 283 ? 7.039 -0.587 0.719 1.00 95.25 283 CYS A N 1
ATOM 2324 C CA . CYS A 1 283 ? 5.990 -1.498 0.264 1.00 95.25 283 CYS A CA 1
ATOM 2325 C C . CYS A 1 283 ? 6.544 -2.811 -0.308 1.00 95.25 283 CYS A C 1
ATOM 2327 O O . CYS A 1 283 ? 5.965 -3.875 -0.091 1.00 95.25 283 CYS A O 1
ATOM 2329 N N . LEU A 1 284 ? 7.678 -2.767 -1.014 1.00 94.75 284 LEU A N 1
ATOM 2330 C CA . LEU A 1 284 ? 8.305 -3.967 -1.576 1.00 94.75 284 LEU A CA 1
ATOM 2331 C C . LEU A 1 284 ? 8.765 -4.956 -0.496 1.00 94.75 284 LEU A C 1
ATOM 2333 O O . LEU A 1 284 ? 8.834 -6.152 -0.773 1.00 94.75 284 LEU A O 1
ATOM 2337 N N . LEU A 1 285 ? 8.991 -4.508 0.744 1.00 94.06 285 LEU A N 1
ATOM 2338 C CA . LEU A 1 285 ? 9.334 -5.386 1.869 1.00 94.06 285 LEU A CA 1
ATOM 2339 C C . LEU A 1 285 ? 8.208 -6.362 2.240 1.00 94.06 285 LEU A C 1
ATOM 2341 O O . LEU A 1 285 ? 8.483 -7.401 2.838 1.00 94.06 285 LEU A O 1
ATOM 2345 N N . PHE A 1 286 ? 6.957 -6.091 1.853 1.00 91.62 286 PHE A N 1
ATOM 2346 C CA . PHE A 1 286 ? 5.848 -7.033 2.042 1.00 91.62 286 PHE A CA 1
ATOM 2347 C C . PHE A 1 286 ? 5.966 -8.285 1.158 1.00 91.62 286 PHE A C 1
ATOM 2349 O O . PHE A 1 286 ? 5.391 -9.319 1.494 1.00 91.62 286 PHE A O 1
ATOM 2356 N N . LEU A 1 287 ? 6.736 -8.221 0.066 1.00 92.19 287 LEU A N 1
ATOM 2357 C CA . LEU A 1 287 ? 7.015 -9.372 -0.800 1.00 92.19 287 LEU A CA 1
ATOM 2358 C C . LEU A 1 287 ? 8.091 -10.294 -0.214 1.00 92.19 287 LEU A C 1
ATOM 2360 O O . LEU A 1 287 ? 8.239 -11.428 -0.656 1.00 92.19 287 LEU A O 1
ATOM 2364 N N . VAL A 1 288 ? 8.867 -9.802 0.749 1.00 91.12 288 VAL A N 1
ATOM 2365 C CA . VAL A 1 288 ? 10.112 -10.424 1.196 1.00 91.12 288 VAL A CA 1
ATOM 2366 C C . VAL A 1 288 ? 9.844 -11.394 2.355 1.00 91.12 288 VAL A C 1
ATOM 2368 O O . VAL A 1 288 ? 9.136 -11.035 3.302 1.00 91.12 288 VAL A O 1
ATOM 2371 N N . PRO A 1 289 ? 10.438 -12.603 2.348 1.00 89.56 289 PRO A N 1
ATOM 2372 C CA . PRO A 1 289 ? 10.440 -13.489 3.509 1.00 89.56 289 PRO A CA 1
ATOM 2373 C C . PRO A 1 289 ? 10.950 -12.786 4.775 1.00 89.56 289 PRO A C 1
ATOM 2375 O O . PRO A 1 289 ? 11.914 -12.021 4.723 1.00 89.56 289 PRO A O 1
ATOM 2378 N N . LYS A 1 290 ? 10.319 -13.050 5.928 1.00 86.94 290 LYS A N 1
ATOM 2379 C CA . LYS A 1 290 ? 10.601 -12.329 7.188 1.00 86.94 290 LYS A CA 1
ATOM 2380 C C . LYS A 1 290 ? 12.081 -12.382 7.601 1.00 86.94 290 LYS A C 1
ATOM 2382 O O . LYS A 1 290 ? 12.598 -11.413 8.143 1.00 86.94 290 LYS A O 1
ATOM 2387 N N . ASP A 1 291 ? 12.770 -13.487 7.327 1.00 85.56 291 ASP A N 1
ATOM 2388 C CA . ASP A 1 291 ? 14.196 -13.689 7.621 1.00 85.56 291 ASP A CA 1
ATOM 2389 C C . ASP A 1 291 ? 15.136 -12.876 6.711 1.00 85.56 291 ASP A C 1
ATOM 2391 O O . ASP A 1 291 ? 16.331 -12.774 6.983 1.00 85.56 291 ASP A O 1
ATOM 2395 N N . ARG A 1 292 ? 14.612 -12.283 5.631 1.00 87.44 292 ARG A N 1
ATOM 2396 C CA . ARG A 1 292 ? 15.372 -11.517 4.629 1.00 87.44 292 ARG A CA 1
ATOM 2397 C C . ARG A 1 292 ? 15.022 -10.034 4.597 1.00 87.44 292 ARG A C 1
ATOM 2399 O O . ARG A 1 292 ? 15.652 -9.283 3.849 1.00 87.44 292 ARG A O 1
ATOM 2406 N N . THR A 1 293 ? 14.052 -9.589 5.395 1.00 89.12 293 THR A N 1
ATOM 2407 C CA . THR A 1 293 ? 13.519 -8.226 5.308 1.00 89.12 293 THR A CA 1
ATOM 2408 C C . THR A 1 293 ? 14.566 -7.154 5.607 1.00 89.12 293 THR A C 1
ATOM 2410 O O . THR A 1 293 ? 14.727 -6.251 4.796 1.00 89.12 293 THR A O 1
ATOM 2413 N N . THR A 1 294 ? 15.348 -7.286 6.685 1.00 88.00 294 THR A N 1
ATOM 2414 C CA . THR A 1 294 ? 16.387 -6.300 7.055 1.00 88.00 294 THR A CA 1
ATOM 2415 C C . THR A 1 294 ? 17.454 -6.131 5.974 1.00 88.00 294 THR A C 1
ATOM 2417 O O . THR A 1 294 ? 17.836 -5.019 5.629 1.00 88.00 294 THR A O 1
ATOM 2420 N N . VAL A 1 295 ? 17.921 -7.244 5.409 1.00 86.75 295 VAL A N 1
ATOM 2421 C CA . VAL A 1 295 ? 18.900 -7.238 4.315 1.00 86.75 295 VAL A CA 1
ATOM 2422 C C . VAL A 1 295 ? 18.325 -6.580 3.064 1.00 86.75 295 VAL A C 1
ATOM 2424 O O . VAL A 1 295 ? 18.998 -5.791 2.404 1.00 86.75 295 VAL A O 1
ATOM 2427 N N . THR A 1 296 ? 17.061 -6.867 2.758 1.00 89.75 296 THR A N 1
ATOM 2428 C CA . THR A 1 296 ? 16.397 -6.286 1.589 1.00 89.75 296 THR A CA 1
ATOM 2429 C C . THR A 1 296 ? 16.149 -4.794 1.754 1.00 89.75 296 THR A C 1
ATOM 2431 O O . THR A 1 296 ? 16.328 -4.040 0.806 1.00 89.75 296 THR A O 1
ATOM 2434 N N . GLU A 1 297 ? 15.802 -4.347 2.955 1.00 90.75 297 GLU A N 1
ATOM 2435 C CA . GLU A 1 297 ? 15.651 -2.929 3.275 1.00 90.75 297 GLU A CA 1
ATOM 2436 C C . GLU A 1 297 ? 16.958 -2.154 3.065 1.00 90.75 297 GLU A C 1
ATOM 2438 O O . GLU A 1 297 ? 16.961 -1.118 2.404 1.00 90.75 297 GLU A O 1
ATOM 2443 N N . GLN A 1 298 ? 18.086 -2.679 3.554 1.00 87.94 298 GLN A N 1
ATOM 2444 C CA . GLN A 1 298 ? 19.401 -2.058 3.357 1.00 87.94 298 GLN A CA 1
ATOM 2445 C C . GLN A 1 298 ? 19.765 -1.930 1.876 1.00 87.94 298 GLN A C 1
ATOM 2447 O O . GLN A 1 298 ? 20.213 -0.874 1.435 1.00 87.94 298 GLN A O 1
ATOM 2452 N N . PHE A 1 299 ? 19.517 -2.981 1.098 1.00 88.88 299 PHE A N 1
ATOM 2453 C CA . PHE A 1 299 ? 19.709 -2.949 -0.347 1.00 88.88 299 PHE A CA 1
ATOM 2454 C C . PHE A 1 299 ? 18.837 -1.901 -1.035 1.00 88.88 299 PHE A C 1
ATOM 2456 O O . PHE A 1 299 ? 19.351 -1.103 -1.815 1.00 88.88 299 PHE A O 1
ATOM 2463 N N . LEU A 1 300 ? 17.532 -1.878 -0.754 1.00 91.00 300 LEU A N 1
ATOM 2464 C CA . LEU A 1 300 ? 16.631 -0.907 -1.374 1.00 91.00 300 LEU A CA 1
ATOM 2465 C C . LEU A 1 300 ? 17.060 0.526 -1.040 1.00 91.00 300 LEU A C 1
ATOM 2467 O O . LEU A 1 300 ? 17.111 1.366 -1.932 1.00 91.00 300 LEU A O 1
ATOM 2471 N N . ASN A 1 301 ? 17.464 0.785 0.205 1.00 88.56 301 ASN A N 1
ATOM 2472 C CA . ASN A 1 301 ? 17.992 2.087 0.610 1.00 88.56 301 ASN A CA 1
ATOM 2473 C C . ASN A 1 301 ? 19.293 2.448 -0.126 1.00 88.56 301 ASN A C 1
ATOM 2475 O O . ASN A 1 301 ? 19.449 3.592 -0.542 1.00 88.56 301 ASN A O 1
ATOM 2479 N N . SER A 1 302 ? 20.200 1.488 -0.340 1.00 86.75 302 SER A N 1
ATOM 2480 C CA . SER A 1 302 ? 21.437 1.724 -1.104 1.00 86.75 302 SER A CA 1
ATOM 2481 C C . SER A 1 302 ? 21.154 2.144 -2.553 1.00 86.75 302 SER A C 1
ATOM 2483 O O . SER A 1 302 ? 21.752 3.102 -3.042 1.00 86.75 302 SER A O 1
ATOM 2485 N N . ILE A 1 303 ? 20.166 1.511 -3.202 1.00 86.06 303 ILE A N 1
ATOM 2486 C CA . ILE A 1 303 ? 19.705 1.884 -4.547 1.00 86.06 303 ILE A CA 1
ATOM 2487 C C . ILE A 1 303 ? 19.147 3.306 -4.552 1.00 86.06 303 ILE A C 1
ATOM 2489 O O . ILE A 1 303 ? 19.563 4.128 -5.366 1.00 86.06 303 ILE A O 1
ATOM 2493 N N . LEU A 1 304 ? 18.241 3.621 -3.620 1.00 84.50 304 LEU A N 1
ATOM 2494 C CA . LEU A 1 304 ? 17.635 4.953 -3.535 1.00 84.50 304 LEU A CA 1
ATOM 2495 C C . LEU A 1 304 ? 18.663 6.063 -3.258 1.00 84.50 304 LEU A C 1
ATOM 2497 O O . LEU A 1 304 ? 18.471 7.194 -3.697 1.00 84.50 304 LEU A O 1
ATOM 2501 N N . ASN A 1 305 ? 19.762 5.740 -2.572 1.00 81.81 305 ASN A N 1
ATOM 2502 C CA . ASN A 1 305 ? 20.860 6.668 -2.296 1.00 81.81 305 ASN A CA 1
ATOM 2503 C C . ASN A 1 305 ? 21.893 6.759 -3.437 1.00 81.81 305 ASN A C 1
ATOM 2505 O O . ASN A 1 305 ? 22.840 7.540 -3.339 1.00 81.81 305 ASN A O 1
ATOM 2509 N N . GLY A 1 306 ? 21.732 5.985 -4.516 1.00 73.94 306 GLY A N 1
ATOM 2510 C CA . GLY A 1 306 ? 22.658 5.967 -5.649 1.00 73.94 306 GLY A CA 1
ATOM 2511 C C . GLY A 1 306 ? 24.005 5.306 -5.340 1.00 73.94 306 GLY A C 1
ATOM 2512 O O . GLY A 1 306 ? 25.006 5.620 -5.989 1.00 73.94 306 GLY A O 1
ATOM 2513 N N . GLU A 1 307 ? 24.060 4.414 -4.348 1.00 68.88 307 GLU A N 1
ATOM 2514 C CA . GLU A 1 307 ? 25.284 3.699 -3.995 1.00 68.88 307 GLU A CA 1
ATOM 2515 C C . GLU A 1 307 ? 25.582 2.600 -5.035 1.00 68.88 307 GLU A C 1
ATOM 2517 O O . GLU A 1 307 ? 24.733 1.745 -5.293 1.00 68.88 307 GLU A O 1
ATOM 2522 N N . PRO A 1 308 ? 26.780 2.586 -5.658 1.00 52.62 308 PRO A N 1
ATOM 2523 C CA . PRO A 1 308 ? 26.972 1.834 -6.893 1.00 52.62 308 PRO A CA 1
ATOM 2524 C C . PRO A 1 308 ? 26.913 0.308 -6.762 1.00 52.62 308 PRO A C 1
ATOM 2526 O O . PRO A 1 308 ? 26.658 -0.349 -7.768 1.00 52.62 308 PRO A O 1
ATOM 2529 N N . GLN A 1 309 ? 27.162 -0.289 -5.593 1.00 52.94 309 GLN A N 1
ATOM 2530 C CA . GLN A 1 309 ? 27.156 -1.747 -5.422 1.00 52.94 309 GLN A CA 1
ATOM 2531 C C . GLN A 1 309 ? 26.894 -2.116 -3.962 1.00 52.94 309 GLN A C 1
ATOM 2533 O O . GLN A 1 309 ? 27.775 -1.998 -3.114 1.00 52.94 309 GLN A O 1
ATOM 2538 N N . PHE A 1 310 ? 25.700 -2.624 -3.672 1.00 51.09 310 PHE A N 1
ATOM 2539 C CA . PHE A 1 310 ? 25.440 -3.281 -2.399 1.00 51.09 310 PHE A CA 1
ATOM 2540 C C . PHE A 1 310 ? 26.093 -4.668 -2.407 1.00 51.09 310 PHE A C 1
ATOM 2542 O O . PHE A 1 310 ? 25.597 -5.591 -3.054 1.00 51.09 310 PHE A O 1
ATOM 2549 N N . SER A 1 311 ? 27.235 -4.810 -1.734 1.00 46.81 311 SER A N 1
ATOM 2550 C CA . SER A 1 311 ? 27.859 -6.109 -1.479 1.00 46.81 311 SER A CA 1
ATOM 2551 C C . SER A 1 311 ? 27.540 -6.551 -0.057 1.00 46.81 311 SER A C 1
ATOM 2553 O O . SER A 1 311 ? 28.178 -6.100 0.894 1.00 46.81 311 SER A O 1
ATOM 2555 N N . LEU A 1 312 ? 26.554 -7.430 0.101 1.00 47.12 312 LEU A N 1
ATOM 2556 C CA . LEU A 1 312 ? 26.269 -8.050 1.390 1.00 47.12 312 LEU A CA 1
ATOM 2557 C C . LEU A 1 312 ? 27.045 -9.363 1.499 1.00 47.12 312 LEU A C 1
ATOM 2559 O O . LEU A 1 312 ? 26.812 -10.293 0.725 1.00 47.12 312 LEU A O 1
ATOM 2563 N N . ASN A 1 313 ? 27.966 -9.451 2.460 1.00 42.16 313 ASN A N 1
ATOM 2564 C CA . ASN A 1 313 ? 28.590 -10.723 2.802 1.00 42.16 313 ASN A CA 1
ATOM 2565 C C . ASN A 1 313 ? 27.574 -11.577 3.574 1.00 42.16 313 ASN A C 1
ATOM 2567 O O . ASN A 1 313 ? 27.088 -11.180 4.632 1.00 42.16 313 ASN A O 1
ATOM 2571 N N . LEU A 1 314 ? 27.282 -12.790 3.090 1.00 40.81 314 LEU A N 1
ATOM 2572 C CA . LEU A 1 314 ? 26.396 -13.747 3.774 1.00 40.81 314 LEU A CA 1
ATOM 2573 C C . LEU A 1 314 ? 26.843 -14.078 5.214 1.00 40.81 314 LEU A C 1
ATOM 2575 O O . LEU A 1 314 ? 26.037 -14.557 6.007 1.00 40.81 314 LEU A O 1
ATOM 2579 N N . THR A 1 315 ? 28.098 -13.810 5.584 1.00 40.69 315 THR A N 1
ATOM 2580 C CA . THR A 1 315 ? 28.608 -13.970 6.956 1.00 40.69 315 THR A CA 1
ATOM 2581 C C . THR A 1 315 ? 28.029 -12.967 7.955 1.00 40.69 315 THR A C 1
ATOM 2583 O O . THR A 1 315 ? 28.070 -13.232 9.158 1.00 40.69 315 THR A O 1
ATOM 2586 N N . ASP A 1 316 ? 27.448 -11.865 7.475 1.00 43.69 316 ASP A N 1
ATOM 2587 C CA . ASP A 1 316 ? 26.819 -10.831 8.305 1.00 43.69 316 ASP A CA 1
ATOM 2588 C C . ASP A 1 316 ? 25.365 -11.187 8.678 1.00 43.69 316 ASP A C 1
ATOM 2590 O O . ASP A 1 316 ? 24.767 -10.557 9.546 1.00 43.69 316 ASP A O 1
ATOM 2594 N N . LEU A 1 317 ? 24.820 -12.271 8.102 1.00 43.62 317 LEU A N 1
ATOM 2595 C CA . LEU A 1 317 ? 23.520 -12.870 8.438 1.00 43.62 317 LEU A CA 1
ATOM 2596 C C . LEU A 1 317 ? 23.549 -13.727 9.713 1.00 43.62 317 LEU A C 1
ATOM 2598 O O . LEU A 1 317 ? 22.669 -14.572 9.905 1.00 43.62 317 LEU A O 1
ATOM 2602 N N . LYS A 1 318 ? 24.524 -13.545 10.614 1.00 34.44 318 LYS A N 1
ATOM 2603 C CA . LYS A 1 318 ? 24.343 -14.115 11.953 1.00 34.44 318 LYS A CA 1
ATOM 2604 C C . LYS A 1 318 ? 23.070 -13.488 12.518 1.00 34.44 318 LYS A C 1
ATOM 2606 O O . LYS A 1 318 ? 23.007 -12.257 12.571 1.00 34.44 318 LYS A O 1
ATOM 2611 N N . PRO A 1 319 ? 22.060 -14.283 12.922 1.00 34.50 319 PRO A N 1
ATOM 2612 C CA . PRO A 1 319 ? 20.925 -13.718 13.625 1.00 34.50 319 PRO A CA 1
ATOM 2613 C C . PRO A 1 319 ? 21.510 -12.896 14.768 1.00 34.50 319 PRO A C 1
ATOM 2615 O O . PRO A 1 319 ? 22.328 -13.416 15.536 1.00 34.50 319 PRO A O 1
ATOM 2618 N N . LYS A 1 320 ? 21.166 -11.601 14.841 1.00 37.72 320 LYS A N 1
ATOM 2619 C CA . LYS A 1 320 ? 21.375 -10.846 16.077 1.00 37.72 320 LYS A CA 1
ATOM 2620 C C . LYS A 1 320 ? 20.799 -11.745 17.152 1.00 37.72 320 LYS A C 1
ATOM 2622 O O . LYS A 1 320 ? 19.628 -12.099 17.052 1.00 37.72 320 LYS A O 1
ATOM 2627 N N . ASN A 1 321 ? 21.657 -12.211 18.059 1.00 36.56 321 ASN A N 1
ATOM 2628 C CA . ASN A 1 321 ? 21.247 -13.079 19.145 1.00 36.56 321 ASN A CA 1
ATOM 2629 C C . ASN A 1 321 ? 19.982 -12.462 19.737 1.00 36.56 321 ASN A C 1
ATOM 2631 O O . ASN A 1 321 ? 20.044 -11.353 20.269 1.00 36.56 321 ASN A O 1
ATOM 2635 N N . GLU A 1 322 ? 18.843 -13.137 19.562 1.00 38.91 322 GLU A N 1
ATOM 2636 C CA . GLU A 1 322 ? 17.645 -12.815 20.324 1.00 38.91 322 GLU A CA 1
ATOM 2637 C C . GLU A 1 322 ? 18.084 -12.731 21.790 1.00 38.91 322 GLU A C 1
ATOM 2639 O O . GLU A 1 322 ? 18.833 -13.623 22.227 1.00 38.91 322 GLU A O 1
ATOM 2644 N N . PRO A 1 323 ? 17.693 -11.677 22.532 1.00 41.22 323 PRO A N 1
ATOM 2645 C CA . PRO A 1 323 ? 17.942 -11.612 23.964 1.00 41.22 323 PRO A CA 1
ATOM 2646 C C . PRO A 1 323 ? 17.530 -12.951 24.582 1.00 41.22 323 PRO A C 1
ATOM 2648 O O . PRO A 1 323 ? 16.475 -13.479 24.227 1.00 41.22 323 PRO A O 1
ATOM 2651 N N . GLU A 1 324 ? 18.349 -13.537 25.460 1.00 43.12 324 GLU A N 1
ATOM 2652 C CA . GLU A 1 324 ? 18.048 -14.843 26.076 1.00 43.12 324 GLU A CA 1
ATOM 2653 C C . GLU A 1 324 ? 16.642 -14.888 26.712 1.00 43.12 324 GLU A C 1
ATOM 2655 O O . GLU A 1 324 ? 16.008 -15.942 26.718 1.00 43.12 324 GLU A O 1
ATOM 2660 N N . GLU A 1 325 ? 16.095 -13.731 27.099 1.00 41.47 325 GLU A N 1
ATOM 2661 C CA . GLU A 1 325 ? 14.713 -13.549 27.558 1.00 41.47 325 GLU A CA 1
ATOM 2662 C C . GLU A 1 325 ? 13.644 -13.900 26.500 1.00 41.47 325 GLU A C 1
ATOM 2664 O O . GLU A 1 325 ? 12.631 -14.514 26.833 1.00 41.47 325 GLU A O 1
ATOM 2669 N N . GLN A 1 326 ? 13.859 -13.605 25.209 1.00 39.25 326 GLN A N 1
ATOM 2670 C CA . GLN A 1 326 ? 12.930 -13.984 24.129 1.00 39.25 326 GLN A CA 1
ATOM 2671 C C . GLN A 1 326 ? 12.979 -15.486 23.818 1.00 39.25 326 GLN A C 1
ATOM 2673 O O . GLN A 1 326 ? 11.944 -16.088 23.525 1.00 39.25 326 GLN A O 1
ATOM 2678 N N . LYS A 1 327 ? 14.146 -16.129 23.966 1.00 40.56 327 LYS A N 1
ATOM 2679 C CA . LYS A 1 327 ? 14.270 -17.592 23.835 1.00 40.56 327 LYS A CA 1
ATOM 2680 C C . LYS A 1 327 ? 13.597 -18.335 24.987 1.00 40.56 327 LYS A C 1
ATOM 2682 O O . LYS A 1 327 ? 13.036 -19.409 24.755 1.00 40.56 327 LYS A O 1
ATOM 2687 N N . GLU A 1 328 ? 13.608 -17.777 26.198 1.00 43.06 328 GLU A N 1
ATOM 2688 C CA . GLU A 1 328 ? 12.810 -18.297 27.312 1.00 43.06 328 GLU A CA 1
ATOM 2689 C C . GLU A 1 328 ? 11.308 -18.108 27.079 1.00 43.06 328 GLU A C 1
ATOM 2691 O O . GLU A 1 328 ? 10.556 -19.069 27.229 1.00 43.06 328 GLU A O 1
ATOM 2696 N N . LEU A 1 329 ? 10.863 -16.941 26.602 1.00 38.38 329 LEU A N 1
ATOM 2697 C CA . LEU A 1 329 ? 9.455 -16.677 26.270 1.00 38.38 329 LEU A CA 1
ATOM 2698 C C . LEU A 1 329 ? 8.911 -17.602 25.168 1.00 38.38 329 LEU A C 1
ATOM 2700 O O . LEU A 1 329 ? 7.804 -18.127 25.302 1.00 38.38 329 LEU A O 1
ATOM 2704 N N . ILE A 1 330 ? 9.700 -17.887 24.126 1.00 41.84 330 ILE A N 1
ATOM 2705 C CA . ILE A 1 330 ? 9.335 -18.835 23.058 1.00 41.84 330 ILE A CA 1
ATOM 2706 C C . ILE A 1 330 ? 9.326 -20.282 23.582 1.00 41.84 330 ILE A C 1
ATOM 2708 O O . ILE A 1 330 ? 8.441 -21.067 23.222 1.00 41.84 330 ILE A O 1
ATOM 2712 N N . LYS A 1 331 ? 10.246 -20.655 24.485 1.00 42.84 331 LYS A N 1
ATOM 2713 C CA . LYS A 1 331 ? 10.212 -21.956 25.184 1.00 42.84 331 LYS A CA 1
ATOM 2714 C C . LYS A 1 331 ? 8.987 -22.090 26.088 1.00 42.84 331 LYS A C 1
ATOM 2716 O O . LYS A 1 331 ? 8.369 -23.156 26.100 1.00 42.84 331 LYS A O 1
ATOM 2721 N N . ILE A 1 332 ? 8.609 -21.031 26.802 1.00 45.50 332 ILE A N 1
ATOM 2722 C CA . ILE A 1 332 ? 7.427 -20.994 27.669 1.00 45.50 332 ILE A CA 1
ATOM 2723 C C . ILE A 1 332 ? 6.156 -21.087 26.817 1.00 45.50 332 ILE A C 1
ATOM 2725 O O . ILE A 1 332 ? 5.326 -21.952 27.081 1.00 45.50 332 ILE A O 1
ATOM 2729 N N . GLN A 1 333 ? 6.033 -20.316 25.731 1.00 38.56 333 GLN A N 1
ATOM 2730 C CA . GLN A 1 333 ? 4.893 -20.400 24.807 1.00 38.56 333 GLN A CA 1
ATOM 2731 C C . GLN A 1 333 ? 4.778 -21.778 24.141 1.00 38.56 333 GLN A C 1
ATOM 2733 O O . GLN A 1 333 ? 3.687 -22.342 24.083 1.00 38.56 333 GLN A O 1
ATOM 2738 N N . THR A 1 334 ? 5.893 -22.377 23.714 1.00 39.72 334 THR A N 1
ATOM 2739 C CA . THR A 1 334 ? 5.894 -23.721 23.107 1.00 39.72 334 THR A CA 1
ATOM 2740 C C . THR A 1 334 ? 5.516 -24.801 24.128 1.00 39.72 334 THR A C 1
ATOM 2742 O O . THR A 1 334 ? 4.770 -25.728 23.809 1.00 39.72 334 THR A O 1
ATOM 2745 N N . THR A 1 335 ? 5.955 -24.655 25.383 1.00 41.94 335 THR A N 1
ATOM 2746 C CA . THR A 1 335 ? 5.605 -25.571 26.483 1.00 41.94 335 THR A CA 1
ATOM 2747 C C . THR A 1 335 ? 4.133 -25.432 26.881 1.00 41.94 335 THR A C 1
ATOM 2749 O O . THR A 1 335 ? 3.456 -26.440 27.078 1.00 41.94 335 THR A O 1
ATOM 2752 N N . VAL A 1 336 ? 3.593 -24.209 26.914 1.00 40.50 336 VAL A N 1
ATOM 2753 C CA . VAL A 1 336 ? 2.169 -23.942 27.176 1.00 40.50 336 VAL A CA 1
ATOM 2754 C C . VAL A 1 336 ? 1.296 -24.503 26.047 1.00 40.50 336 VAL A C 1
ATOM 2756 O O . VAL A 1 336 ? 0.323 -25.203 26.321 1.00 40.50 336 VAL A O 1
ATOM 2759 N N . ILE A 1 337 ? 1.676 -24.321 24.779 1.00 39.53 337 ILE A N 1
ATOM 2760 C CA . ILE A 1 337 ? 0.948 -24.873 23.621 1.00 39.53 337 ILE A CA 1
ATOM 2761 C C . ILE A 1 337 ? 0.957 -26.414 23.622 1.00 39.53 337 ILE A C 1
ATOM 2763 O O . ILE A 1 337 ? -0.056 -27.037 23.289 1.00 39.53 337 ILE A O 1
ATOM 2767 N N . LEU A 1 338 ? 2.055 -27.055 24.036 1.00 40.25 338 LEU A N 1
ATOM 2768 C CA . LEU A 1 338 ? 2.129 -28.517 24.168 1.00 40.25 338 LEU A CA 1
ATOM 2769 C C . LEU A 1 338 ? 1.314 -29.048 25.361 1.00 40.25 338 LEU A C 1
ATOM 2771 O O . LEU A 1 338 ? 0.684 -30.100 25.242 1.00 40.25 338 LEU A O 1
ATOM 2775 N N . LEU A 1 339 ? 1.238 -28.306 26.471 1.00 39.81 339 LEU A N 1
ATOM 2776 C CA . LEU A 1 339 ? 0.385 -28.643 27.620 1.00 39.81 339 LEU A CA 1
ATOM 2777 C C . LEU A 1 339 ? -1.117 -28.502 27.296 1.00 39.81 339 LEU A C 1
ATOM 2779 O O . LEU A 1 339 ? -1.922 -29.336 27.721 1.00 39.81 339 LEU A O 1
ATOM 2783 N N . PHE A 1 340 ? -1.500 -27.517 26.478 1.00 37.97 340 PHE A N 1
ATOM 2784 C CA . PHE A 1 340 ? -2.879 -27.361 25.993 1.00 37.97 340 PHE A CA 1
ATOM 2785 C C . PHE A 1 340 ? -3.265 -28.392 24.918 1.00 37.97 340 PHE A C 1
ATOM 2787 O O . PHE A 1 340 ? -4.415 -28.827 24.867 1.00 37.97 340 PHE A O 1
ATOM 2794 N N . LYS A 1 341 ? -2.316 -28.865 24.098 1.00 38.72 341 LYS A N 1
ATOM 2795 C CA . LYS A 1 341 ? -2.568 -29.963 23.143 1.00 38.72 341 LYS A CA 1
ATOM 2796 C C . LYS A 1 341 ? -2.595 -31.349 23.804 1.00 38.72 341 LYS A C 1
ATOM 2798 O O . LYS A 1 341 ? -3.300 -32.231 23.319 1.00 38.72 341 LYS A O 1
ATOM 2803 N N . GLY A 1 342 ? -1.887 -31.545 24.919 1.00 35.44 342 GLY A N 1
ATOM 2804 C CA . GLY A 1 342 ? -1.897 -32.802 25.683 1.00 35.44 342 GLY A CA 1
ATOM 2805 C C . GLY A 1 342 ? -3.147 -33.019 26.547 1.00 35.44 342 GLY A C 1
ATOM 2806 O O . GLY A 1 342 ? -3.529 -34.158 26.809 1.00 35.44 342 GLY A O 1
ATOM 2807 N N . THR A 1 343 ? -3.831 -31.948 26.954 1.00 36.94 343 THR A N 1
ATOM 2808 C CA . THR A 1 343 ? -5.033 -32.021 27.809 1.00 36.94 343 THR A CA 1
ATOM 2809 C C . THR A 1 343 ? -6.310 -32.397 27.054 1.00 36.94 343 THR A C 1
ATOM 2811 O O . THR A 1 343 ? -7.262 -32.859 27.675 1.00 36.94 343 THR A O 1
ATOM 2814 N N . TYR A 1 344 ? -6.309 -32.338 25.718 1.00 32.69 344 TYR A N 1
ATOM 2815 C CA . TYR A 1 344 ? -7.420 -32.820 24.885 1.00 32.69 344 TYR A CA 1
ATOM 2816 C C . TYR A 1 344 ? -7.429 -34.342 24.642 1.00 32.69 344 TYR A C 1
ATOM 2818 O O . TYR A 1 344 ? -8.321 -34.842 23.958 1.00 32.69 344 TYR A O 1
ATOM 2826 N N . ARG A 1 345 ? -6.468 -35.104 25.192 1.00 38.19 345 ARG A N 1
ATOM 2827 C CA . ARG A 1 345 ? -6.407 -36.573 25.026 1.00 38.19 345 ARG A CA 1
ATOM 2828 C C . ARG A 1 345 ? -6.408 -37.408 26.304 1.00 38.19 345 ARG A C 1
ATOM 2830 O O . ARG A 1 345 ? -6.328 -38.624 26.190 1.00 38.19 345 ARG A O 1
ATOM 2837 N N . MET A 1 346 ? -6.544 -36.822 27.492 1.00 32.28 346 MET A N 1
ATOM 2838 C CA . MET A 1 346 ? -6.555 -37.596 28.742 1.00 32.28 346 MET A CA 1
ATOM 2839 C C . MET A 1 346 ? -7.747 -37.216 29.625 1.00 32.28 346 MET A C 1
ATOM 2841 O O . MET A 1 346 ? -7.622 -36.473 30.596 1.00 32.28 346 MET A O 1
ATOM 2845 N N . HIS A 1 347 ? -8.916 -37.763 29.289 1.00 38.09 347 HIS A N 1
ATOM 2846 C CA . HIS A 1 347 ? -9.823 -38.229 30.335 1.00 38.09 347 HIS A CA 1
ATOM 2847 C C . HIS A 1 347 ? -9.203 -39.497 30.946 1.00 38.09 347 HIS A C 1
ATOM 2849 O O . HIS A 1 347 ? -8.624 -40.289 30.214 1.00 38.09 347 HIS A O 1
ATOM 2855 N N . GLU A 1 348 ? -9.349 -39.657 32.266 1.00 42.22 348 GLU A N 1
ATOM 2856 C CA . GLU A 1 348 ? -8.853 -40.765 33.112 1.00 42.22 348 GLU A CA 1
ATOM 2857 C C . GLU A 1 348 ? -7.447 -40.581 33.725 1.00 42.22 348 GLU A C 1
ATOM 2859 O O . GLU A 1 348 ? -6.453 -41.120 33.254 1.00 42.22 348 GLU A O 1
ATOM 2864 N N . ASN A 1 349 ? -7.368 -39.818 34.829 1.00 38.69 349 ASN A N 1
ATOM 2865 C CA . ASN A 1 349 ? -6.834 -40.270 36.137 1.00 38.69 349 ASN A CA 1
ATOM 2866 C C . ASN A 1 349 ? -6.497 -39.088 37.073 1.00 38.69 349 ASN A C 1
ATOM 2868 O O . ASN A 1 349 ? -5.606 -38.276 36.825 1.00 38.69 349 ASN A O 1
ATOM 2872 N N . GLY A 1 350 ? -7.208 -39.009 38.203 1.00 39.66 350 GLY A N 1
ATOM 2873 C CA . GLY A 1 350 ? -7.240 -37.869 39.132 1.00 39.66 350 GLY A CA 1
ATOM 2874 C C . GLY A 1 350 ? -6.043 -37.686 40.077 1.00 39.66 350 GLY A C 1
ATOM 2875 O O . GLY A 1 350 ? -6.168 -36.946 41.048 1.00 39.66 350 GLY A O 1
ATOM 2876 N N . HIS A 1 351 ? -4.893 -38.319 39.832 1.00 39.91 351 HIS A N 1
ATOM 2877 C CA . HIS A 1 351 ? -3.737 -38.252 40.746 1.00 39.91 351 HIS A CA 1
ATOM 2878 C C . HIS A 1 351 ? -2.591 -37.336 40.278 1.00 39.91 351 HIS A C 1
ATOM 2880 O O . HIS A 1 351 ? -1.751 -36.937 41.078 1.00 39.91 351 HIS A O 1
ATOM 2886 N N . ILE A 1 352 ? -2.591 -36.907 39.011 1.00 45.19 352 ILE A N 1
ATOM 2887 C CA . ILE A 1 352 ? -1.510 -36.088 38.424 1.00 45.19 352 ILE A CA 1
ATOM 2888 C C . ILE A 1 352 ? -1.702 -34.578 38.695 1.00 45.19 352 ILE A C 1
ATOM 2890 O O . ILE A 1 352 ? -0.751 -33.794 38.679 1.00 45.19 352 ILE A O 1
ATOM 2894 N N . ARG A 1 353 ? -2.926 -34.153 39.040 1.00 41.41 353 ARG A N 1
ATOM 2895 C CA . ARG A 1 353 ? -3.294 -32.732 39.190 1.00 41.41 353 ARG A CA 1
ATOM 2896 C C . ARG A 1 353 ? -2.611 -32.036 40.378 1.00 41.41 353 ARG A C 1
ATOM 2898 O O . ARG A 1 353 ? -2.332 -30.844 40.300 1.00 41.41 353 ARG A O 1
ATOM 2905 N N . HIS A 1 354 ? -2.294 -32.771 41.447 1.00 42.06 354 HIS A N 1
ATOM 2906 C CA . HIS A 1 354 ? -1.737 -32.187 42.675 1.00 42.06 354 HIS A CA 1
ATOM 2907 C C . HIS A 1 354 ? -0.208 -31.985 42.627 1.00 42.06 354 HIS A C 1
ATOM 2909 O O . HIS A 1 354 ? 0.316 -31.114 43.318 1.00 42.06 354 HIS A O 1
ATOM 2915 N N . GLN A 1 355 ? 0.512 -32.731 41.776 1.00 41.88 355 GLN A N 1
ATOM 2916 C CA . GLN A 1 355 ? 1.961 -32.555 41.581 1.00 41.88 355 GLN A CA 1
ATOM 2917 C C . GLN A 1 355 ? 2.298 -31.424 40.595 1.00 41.88 355 GLN A C 1
ATOM 2919 O O . GLN A 1 355 ? 3.329 -30.770 40.746 1.00 41.88 355 GLN A O 1
ATOM 2924 N N . LEU A 1 356 ? 1.423 -31.144 39.622 1.00 38.69 356 LEU A N 1
ATOM 2925 C CA . LEU A 1 356 ? 1.609 -30.051 38.656 1.00 38.69 356 LEU A CA 1
ATOM 2926 C C . LEU A 1 356 ? 1.386 -28.665 39.276 1.00 38.69 356 LEU A C 1
ATOM 2928 O O . LEU A 1 3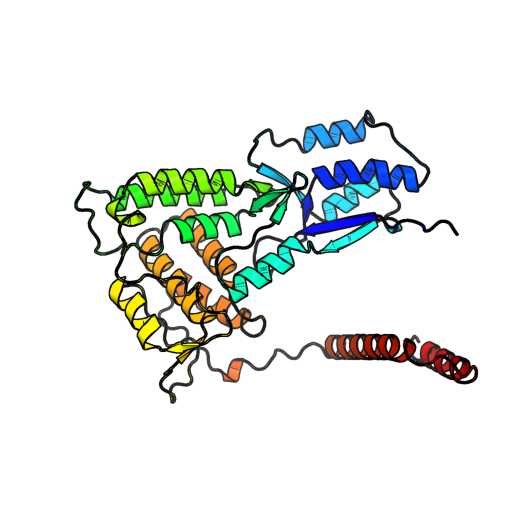56 ? 2.171 -27.755 39.018 1.00 38.69 356 LEU A O 1
ATOM 2932 N N . LEU A 1 357 ? 0.393 -28.519 40.160 1.00 39.62 357 LEU A N 1
ATOM 2933 C CA . LEU A 1 357 ? 0.143 -27.256 40.868 1.00 39.62 357 LEU A CA 1
ATOM 2934 C C . LEU A 1 357 ? 1.288 -26.889 41.829 1.00 39.62 357 LEU A C 1
ATOM 2936 O O . LEU A 1 357 ? 1.663 -25.725 41.919 1.00 39.62 357 LEU A O 1
ATOM 2940 N N . SER A 1 358 ? 1.919 -27.883 42.465 1.00 38.75 358 SER A N 1
ATOM 2941 C CA . SER A 1 358 ? 3.076 -27.659 43.344 1.00 38.75 358 SER A CA 1
ATOM 2942 C C . SER A 1 358 ? 4.328 -27.177 42.599 1.00 38.75 358 SER A C 1
ATOM 2944 O O . SER A 1 358 ? 5.137 -26.477 43.200 1.00 38.75 358 SER A O 1
ATOM 2946 N N . LYS A 1 359 ? 4.504 -27.540 41.320 1.00 38.22 359 LYS A N 1
ATOM 2947 C CA . LYS A 1 359 ? 5.651 -27.109 40.498 1.00 38.22 359 LYS A CA 1
ATOM 2948 C C . LYS A 1 359 ? 5.441 -25.751 39.826 1.00 38.22 359 LYS A C 1
ATOM 2950 O O . LYS A 1 359 ? 6.419 -25.071 39.538 1.00 38.22 359 LYS A O 1
ATOM 2955 N N . MET A 1 360 ? 4.194 -25.339 39.589 1.00 35.44 360 MET A N 1
ATOM 2956 C CA . MET A 1 360 ? 3.904 -24.012 39.030 1.00 35.44 360 MET A CA 1
ATOM 2957 C C . MET A 1 360 ? 4.110 -22.887 40.055 1.00 35.44 360 MET A C 1
ATOM 2959 O O . MET A 1 360 ? 4.577 -21.818 39.681 1.00 35.44 360 MET A O 1
ATOM 2963 N N . CYS A 1 361 ? 3.856 -23.129 41.347 1.00 36.78 361 CYS A N 1
ATOM 2964 C CA . CYS A 1 361 ? 4.112 -22.128 42.392 1.00 36.78 361 CYS A CA 1
ATOM 2965 C C . CYS A 1 361 ? 5.606 -21.872 42.665 1.00 36.78 361 CYS A C 1
ATOM 2967 O O . CYS A 1 361 ? 5.937 -20.809 43.174 1.00 36.78 361 CYS A O 1
ATOM 2969 N N . SER A 1 362 ? 6.509 -22.796 42.319 1.00 36.75 362 SER A N 1
ATOM 2970 C CA . SER A 1 362 ? 7.961 -22.606 42.485 1.00 36.75 362 SER A CA 1
ATOM 2971 C C . SER A 1 362 ? 8.644 -21.902 41.308 1.00 36.75 362 SER A C 1
ATOM 2973 O O . SER A 1 362 ? 9.837 -21.651 41.383 1.00 36.75 362 SER A O 1
ATOM 2975 N N . LEU A 1 363 ? 7.921 -21.641 40.214 1.00 36.75 363 LEU A N 1
ATOM 2976 C CA . LEU A 1 363 ? 8.428 -20.950 39.017 1.00 36.75 363 LEU A CA 1
ATOM 2977 C C . LEU A 1 363 ? 7.933 -19.495 38.915 1.00 36.75 363 LEU A C 1
ATOM 2979 O O . LEU A 1 363 ? 8.245 -18.814 37.946 1.00 36.75 363 LEU A O 1
ATOM 2983 N N . LEU A 1 364 ? 7.137 -19.037 39.889 1.00 35.38 364 LEU A N 1
ATOM 2984 C CA . LEU A 1 364 ? 6.560 -17.686 39.954 1.00 35.38 364 LEU A CA 1
ATOM 2985 C C . LEU A 1 364 ? 7.011 -16.895 41.203 1.00 35.38 364 LEU A C 1
ATOM 2987 O O . LEU A 1 364 ? 6.436 -15.851 41.507 1.00 35.38 364 LEU A O 1
ATOM 2991 N N . MET A 1 365 ? 8.033 -17.385 41.909 1.00 34.59 365 MET A N 1
ATOM 2992 C CA . MET A 1 365 ? 8.876 -16.635 42.852 1.00 34.59 365 MET A CA 1
ATOM 2993 C C . MET A 1 365 ? 10.309 -16.706 42.346 1.00 34.59 365 MET A C 1
ATOM 2995 O O . MET A 1 365 ? 11.037 -15.712 42.551 1.00 34.59 365 MET A O 1
#

pLDDT: mean 82.02, std 20.53, range [32.28, 98.56]

Sequence (365 aa):
MRYESQIYVRSIPAAPACTNLENRIFTEEVLEIIPIVLRQQGTPISDNHELLQKLRGFWKIGVDHLYNSITLTEFEQVLDLFGINKQLITIVEDPGHDSGRTEMREHGGYNKILSPDCTVILDPYQAVLYVFQALVPGVNWKTEKCPLHENCLKMLKIQILEVLKEMTEVRENHFISLRYIMNKTVTIRKMCEFYYSTTRGTTDIFLVSFSGDDTISEGKYRKTWEFFEISEFRNFFLDLEKSMSSLPVWMARVFIQIGFAEQFFKEEQSENCLRIQQILANCLLFLVPKDRTTVTEQFLNSILNGEPQFSLNLTDLKPKNEPEEQKELIKIQTTVILLFKGTYRMHENGHIRHQLLSKMCSLLM

Organism: Caenorhabditis briggsae (NCBI:txid6238)

Secondary structure (DSSP, 8-state):
-----PEEEEEBPPSSTT--PPPEEEHHHHHHHHHHHHHHTT----TT-HHHHHHHHHT----TTEEEEEEHHHHHHHHHHTT--GGGEEEEE-HHHHHHHHHHHHH-S---EE-TTS-EEE-HHHHHHHHHHHHSTTS-TTT---SSSTTHHHHHHHHHHHHHHHHHHS-TTEEEEHHHHHHHHHHHHHT-HHHHTSPPS-S-TT-TTS-TTSEEEHHHHHHHHHHHTPPP--TTS--TTS--SEEEHHHHHHHHHHHHHHHHHTT--SHHHHHHHHHHHHHHGGGS-GGGHHHHHHHHHHHHTT-S-----GGG-------HHHHHHHHHHHHHHHHHHHGGG--S-TTSHHHHHHHHTTS--

Radius of gyration: 25.6 Å; chains: 1; bounding box: 60×57×76 Å